Protein AF-A0A1H8VF08-F1 (afdb_monomer_lite)

Foldseek 3Di:
DDDPPPDDPVVVVVPPCVVQQVVQLPLVVLADDPVPQDLLQPLVVQCVVVNVVAWDDELFKTKHFAPDCLVVQLVVLVVQLVVLVVVLVVLVVVLVVLVVVCVVVVDDDPVSVVVNVVSVVVSVVSVVVNVVSVVSNVLSVVVVVCVVVVVDDGFMWMQGLPQQWIWAGDDHPDHTDTGRVSRWRKGFDWDADPVGDTQTWIWTADPPPRDTGTPDRPCSNSSSNQSVQSNPLQDDDRPHPSHVVCRVVSVVVND

Organism: NCBI:txid406100

pLDDT: mean 77.54, std 15.07, range [33.84, 95.56]

Secondary structure (DSSP, 8-state):
---GGGS-HHHHHH-TTHHHHHHTT-GGGTS--TTS----THHHHHHHHH-TTT-EE-SSEEEEE---THHHHHHHHHHHHHHHHHHHHHHHHHHHHHHHHHHHHT---HHHHHHHHHHHHHHHHHHHHHHHHHHHHHHHHHHHHHHHTT-SPPPEEEEETTTTEEEEPPSSS--PEEEEGGG--EEEEEEE-TTSSEEEEEEEEPTTT--EEEEESSSHHHHHHHHHHHT-TTS---S-GGGGGGHHHHHHHH-

Sequence (255 aa):
MFDFGQIPTWLRRATWDWKIVRRMRSKKSLSKLPSRVPVLGLADWLKESLGEEVVQADDRRFVFPYSNDAVSSALFAFFITALFSLVFLYLVFISYDGIMYDLSVNEASWHSLSVSFLLLAVQVLCFFVFSYSFLIAFSAIFRVIRRLFGNYPRLSLVFDRERGVVFLPPIGLGGYDEVPWESLVVVNFHMPKMYGGAFKVIKAFRPSDLRLITLNEDFPDEAMAFYSWYMDRSKPLPPDEVFDPYRERDEERRL

Structure (mmCIF, N/CA/C/O backbone):
data_AF-A0A1H8VF08-F1
#
_entry.id   AF-A0A1H8VF08-F1
#
loop_
_atom_site.group_PDB
_atom_site.id
_atom_site.type_symbol
_atom_site.label_atom_id
_atom_site.label_alt_id
_atom_site.label_comp_id
_atom_site.label_asym_id
_atom_site.label_entity_id
_atom_site.label_seq_id
_atom_site.pdbx_PDB_ins_code
_atom_site.Cartn_x
_atom_site.Cartn_y
_atom_site.Cartn_z
_atom_site.occupancy
_atom_site.B_iso_or_equiv
_atom_site.auth_seq_id
_atom_site.auth_comp_id
_atom_site.auth_asym_id
_atom_site.auth_atom_id
_atom_site.pdbx_PDB_model_num
ATOM 1 N N . MET A 1 1 ? -12.234 -22.567 -0.542 1.00 38.94 1 MET A N 1
ATOM 2 C CA . MET A 1 1 ? -10.993 -22.436 0.252 1.00 38.94 1 MET A CA 1
ATOM 3 C C . MET A 1 1 ? -9.922 -23.244 -0.466 1.00 38.94 1 MET A C 1
ATOM 5 O O . MET A 1 1 ? -10.067 -24.453 -0.545 1.00 38.94 1 MET A O 1
ATOM 9 N N . PHE A 1 2 ? -8.952 -22.598 -1.116 1.00 33.84 2 PHE A N 1
ATOM 10 C CA . PHE A 1 2 ? -7.908 -23.313 -1.863 1.00 33.84 2 PHE A CA 1
ATOM 11 C C . PHE A 1 2 ? -6.977 -24.013 -0.860 1.00 33.84 2 PHE A C 1
ATOM 13 O O . PHE A 1 2 ? -6.417 -23.352 0.016 1.00 33.84 2 PHE A O 1
ATOM 20 N N . ASP A 1 3 ? -6.846 -25.340 -0.941 1.00 36.72 3 ASP A N 1
ATOM 21 C CA . ASP A 1 3 ? -5.928 -26.093 -0.083 1.00 36.72 3 ASP A CA 1
ATOM 22 C C . ASP A 1 3 ? -4.512 -26.035 -0.665 1.00 36.72 3 ASP A C 1
ATOM 24 O O . ASP A 1 3 ? -4.089 -26.833 -1.503 1.00 36.72 3 ASP A O 1
ATOM 28 N N . PHE A 1 4 ? -3.759 -25.046 -0.196 1.00 41.81 4 PHE A N 1
ATOM 29 C CA . PHE A 1 4 ? -2.375 -24.815 -0.593 1.00 41.81 4 PHE A CA 1
ATOM 30 C C . PHE A 1 4 ? -1.400 -25.918 -0.120 1.00 41.81 4 PHE A C 1
ATOM 32 O O . PHE A 1 4 ? -0.201 -25.843 -0.407 1.00 41.81 4 PHE A O 1
ATOM 39 N N . GLY A 1 5 ? -1.876 -26.956 0.585 1.00 45.41 5 GLY A N 1
ATOM 40 C CA . GLY A 1 5 ? -1.091 -28.138 0.949 1.00 45.41 5 GLY A CA 1
ATOM 41 C C . GLY A 1 5 ? -0.624 -28.975 -0.248 1.00 45.41 5 GLY A C 1
ATOM 42 O O . GLY A 1 5 ? 0.403 -29.656 -0.148 1.00 45.41 5 GLY A O 1
ATOM 43 N N . GLN A 1 6 ? -1.315 -28.862 -1.387 1.00 48.91 6 GLN A N 1
ATOM 44 C CA . GLN A 1 6 ? -1.090 -29.680 -2.586 1.00 48.91 6 GLN A CA 1
ATOM 45 C C . GLN A 1 6 ? 0.030 -29.173 -3.517 1.00 48.91 6 GLN A C 1
ATOM 47 O O . GLN A 1 6 ? 0.371 -29.836 -4.492 1.00 48.91 6 GLN A O 1
ATOM 52 N N . ILE A 1 7 ? 0.651 -28.023 -3.229 1.00 48.75 7 ILE A N 1
ATOM 53 C CA . ILE A 1 7 ? 1.668 -27.436 -4.120 1.00 48.75 7 ILE A CA 1
ATOM 54 C C . ILE A 1 7 ? 3.029 -28.146 -3.958 1.00 48.75 7 ILE A C 1
ATOM 56 O O . ILE A 1 7 ? 3.486 -28.317 -2.822 1.00 48.75 7 ILE A O 1
ATOM 60 N N . PRO A 1 8 ? 3.741 -28.503 -5.045 1.00 57.78 8 PRO A N 1
ATOM 61 C CA . PRO A 1 8 ? 5.050 -29.157 -4.984 1.00 57.78 8 PRO A CA 1
ATOM 62 C C . PRO A 1 8 ? 6.082 -28.412 -4.122 1.00 57.78 8 PRO A C 1
ATOM 64 O O . PRO A 1 8 ? 6.181 -27.183 -4.127 1.00 57.78 8 PRO A O 1
ATOM 67 N N . THR A 1 9 ? 6.885 -29.163 -3.369 1.00 51.22 9 THR A N 1
ATOM 68 C CA . THR A 1 9 ? 7.858 -28.640 -2.390 1.00 51.22 9 THR A CA 1
ATOM 69 C C . THR A 1 9 ? 8.953 -27.766 -2.999 1.00 51.22 9 THR A C 1
ATOM 71 O O . THR A 1 9 ? 9.472 -26.895 -2.306 1.00 51.22 9 THR A O 1
ATOM 74 N N . TRP A 1 10 ? 9.294 -27.962 -4.273 1.00 60.12 10 TRP A N 1
ATOM 75 C CA . TRP A 1 10 ? 10.269 -27.132 -4.983 1.00 60.12 10 TRP A CA 1
ATOM 76 C C . TRP A 1 10 ? 9.698 -25.748 -5.327 1.00 60.12 10 TRP A C 1
ATOM 78 O O . TRP A 1 10 ? 10.372 -24.748 -5.101 1.00 60.12 10 TRP A O 1
ATOM 88 N N . LEU A 1 11 ? 8.424 -25.670 -5.732 1.00 49.78 11 LEU A N 1
ATOM 89 C CA . LEU A 1 11 ? 7.721 -24.407 -5.976 1.00 49.78 11 LEU A CA 1
ATOM 90 C C . LEU A 1 11 ? 7.546 -23.624 -4.664 1.00 49.78 11 LEU A C 1
ATOM 92 O O . LEU A 1 11 ? 7.827 -22.431 -4.609 1.00 49.78 11 LEU A O 1
ATOM 96 N N . ARG A 1 12 ? 7.233 -24.334 -3.566 1.00 52.09 12 ARG A N 1
ATOM 97 C CA . ARG A 1 12 ? 7.216 -23.789 -2.192 1.00 52.09 12 ARG A CA 1
ATOM 98 C C . ARG A 1 12 ? 8.567 -23.240 -1.716 1.00 52.09 12 ARG A C 1
ATOM 100 O O . ARG A 1 12 ? 8.585 -22.402 -0.819 1.00 52.09 12 ARG A O 1
ATOM 107 N N . ARG A 1 13 ? 9.689 -23.748 -2.241 1.00 46.50 13 ARG A N 1
ATOM 108 C CA . ARG A 1 13 ? 11.042 -23.267 -1.908 1.00 46.50 13 ARG A CA 1
ATOM 109 C C . ARG A 1 13 ? 11.505 -22.141 -2.825 1.00 46.50 13 ARG A C 1
ATOM 111 O O . ARG A 1 13 ? 12.274 -21.315 -2.358 1.00 46.50 13 ARG A O 1
ATOM 118 N N . ALA A 1 14 ? 11.058 -22.106 -4.079 1.00 50.16 14 ALA A N 1
ATOM 119 C CA . ALA A 1 14 ? 11.374 -21.037 -5.025 1.00 50.16 14 ALA A CA 1
ATOM 120 C C . ALA A 1 14 ? 10.656 -19.723 -4.663 1.00 50.16 14 ALA A C 1
ATOM 122 O O . ALA A 1 14 ? 11.233 -18.647 -4.787 1.00 50.16 14 ALA A O 1
ATOM 123 N N . THR A 1 15 ? 9.437 -19.801 -4.121 1.00 48.53 15 THR A N 1
ATOM 124 C CA . THR A 1 15 ? 8.739 -18.651 -3.534 1.00 48.53 15 THR A CA 1
ATOM 125 C C . THR A 1 15 ? 9.241 -18.408 -2.106 1.00 48.53 15 THR A C 1
ATOM 127 O O . THR A 1 15 ? 8.626 -18.851 -1.130 1.00 48.53 15 THR A O 1
ATOM 130 N N . TRP A 1 16 ? 10.380 -17.724 -1.965 1.00 38.00 16 TRP A N 1
ATOM 131 C CA . TRP A 1 16 ? 10.987 -17.353 -0.671 1.00 38.00 16 TRP A CA 1
ATOM 132 C C . TRP A 1 16 ? 10.055 -16.558 0.277 1.00 38.00 16 TRP A C 1
ATOM 134 O O . TRP A 1 16 ? 10.340 -16.453 1.468 1.00 38.00 16 TRP A O 1
ATOM 144 N N . ASP A 1 17 ? 8.884 -16.122 -0.191 1.00 42.94 17 ASP A N 1
ATOM 145 C CA . ASP A 1 17 ? 7.886 -15.371 0.580 1.00 42.94 17 ASP A CA 1
ATOM 146 C C . ASP A 1 17 ? 6.957 -16.208 1.483 1.00 42.94 17 ASP A C 1
ATOM 148 O O . ASP A 1 17 ? 6.222 -15.659 2.300 1.00 42.94 17 ASP A O 1
ATOM 152 N N . TRP A 1 18 ? 6.959 -17.545 1.418 1.00 38.50 18 TRP A N 1
ATOM 153 C CA . TRP A 1 18 ? 5.922 -18.337 2.119 1.00 38.50 18 TRP A CA 1
ATOM 154 C C . TRP A 1 18 ? 6.304 -18.777 3.539 1.00 38.50 18 TRP A C 1
ATOM 156 O O . TRP A 1 18 ? 5.438 -19.015 4.389 1.00 38.50 18 TRP A O 1
ATOM 166 N N . LYS A 1 19 ? 7.606 -18.826 3.851 1.00 37.72 19 LYS A N 1
ATOM 167 C CA . LYS A 1 19 ? 8.084 -19.007 5.237 1.00 37.72 19 LYS A CA 1
ATOM 168 C C . LYS A 1 19 ? 7.678 -17.828 6.132 1.00 37.72 19 LYS A C 1
ATOM 170 O O . LYS A 1 19 ? 7.498 -18.015 7.335 1.00 37.72 19 LYS A O 1
ATOM 175 N N . ILE A 1 20 ? 7.489 -16.655 5.529 1.00 41.16 20 ILE A N 1
ATOM 176 C CA . ILE A 1 20 ? 7.004 -15.428 6.161 1.00 41.16 20 ILE A CA 1
ATOM 177 C C . ILE A 1 20 ? 5.519 -15.595 6.539 1.00 41.16 20 ILE A C 1
ATOM 179 O O . ILE A 1 20 ? 5.159 -15.427 7.703 1.00 41.16 20 ILE A O 1
ATOM 183 N N . VAL A 1 21 ? 4.691 -16.111 5.622 1.00 38.78 21 VAL A N 1
ATOM 184 C CA . VAL A 1 21 ? 3.243 -16.327 5.828 1.00 38.78 21 VAL A CA 1
ATOM 185 C C . VAL A 1 21 ? 2.928 -17.292 6.984 1.00 38.78 21 VAL A C 1
ATOM 187 O O . VAL A 1 21 ? 2.043 -17.019 7.795 1.00 38.78 21 VAL A O 1
ATOM 190 N N . ARG A 1 22 ? 3.661 -18.411 7.130 1.00 35.62 22 ARG A N 1
ATOM 191 C CA . ARG A 1 22 ? 3.401 -19.379 8.224 1.00 35.62 22 ARG A CA 1
ATOM 192 C C . ARG A 1 22 ? 3.775 -18.863 9.616 1.00 35.62 22 ARG A C 1
ATOM 194 O O . ARG A 1 22 ? 3.152 -19.291 10.584 1.00 35.62 22 ARG A O 1
ATOM 201 N N . ARG A 1 23 ? 4.753 -17.957 9.741 1.00 39.12 23 ARG A N 1
ATOM 202 C CA . ARG A 1 23 ? 5.100 -17.336 11.037 1.00 39.12 23 ARG A CA 1
ATOM 203 C C . ARG A 1 23 ? 4.131 -16.221 11.445 1.00 39.12 23 ARG A C 1
ATOM 205 O O . ARG A 1 23 ? 4.104 -15.857 12.613 1.00 39.12 23 ARG A O 1
ATOM 212 N N . MET A 1 24 ? 3.304 -15.733 10.522 1.00 45.69 24 MET A N 1
ATOM 213 C CA . MET A 1 24 ? 2.502 -14.517 10.690 1.00 45.69 24 MET A CA 1
ATOM 214 C C . MET A 1 24 ? 1.018 -14.729 11.010 1.00 45.69 24 MET A C 1
ATOM 216 O O . MET A 1 24 ? 0.282 -13.756 11.135 1.00 45.69 24 MET A O 1
ATOM 220 N N . ARG A 1 25 ? 0.560 -15.970 11.238 1.00 44.44 25 ARG A N 1
ATOM 221 C CA . ARG A 1 25 ? -0.760 -16.189 11.876 1.00 44.44 25 ARG A CA 1
ATOM 222 C C . ARG A 1 25 ? -0.800 -15.673 13.316 1.00 44.44 25 ARG A C 1
ATOM 224 O O . ARG A 1 25 ? -1.856 -15.315 13.822 1.00 44.44 25 ARG A O 1
ATOM 231 N N . SER A 1 26 ? 0.351 -15.630 13.983 1.00 52.41 26 SER A N 1
ATOM 232 C CA . SER A 1 26 ? 0.473 -15.085 15.328 1.00 52.41 26 SER A CA 1
ATOM 233 C C . SER A 1 26 ? 0.772 -13.590 15.253 1.00 52.41 26 SER A C 1
ATOM 235 O O . SER A 1 26 ? 1.927 -13.179 15.176 1.00 52.41 26 SER A O 1
ATOM 237 N N . LYS A 1 27 ? -0.268 -12.755 15.340 1.00 62.50 27 LYS A N 1
ATOM 238 C CA . LYS A 1 27 ? -0.107 -11.298 15.519 1.00 62.50 27 LYS A CA 1
ATOM 239 C C . LYS A 1 27 ? 0.680 -10.944 16.791 1.00 62.50 27 LYS A C 1
ATOM 241 O O . LYS A 1 27 ? 1.255 -9.866 16.872 1.00 62.50 27 LYS A O 1
ATOM 246 N N . LYS A 1 28 ? 0.790 -11.881 17.747 1.00 52.97 28 LYS A N 1
ATOM 247 C CA . LYS A 1 28 ? 1.547 -11.719 18.999 1.00 52.97 28 LYS A CA 1
ATOM 248 C C . LYS A 1 28 ? 3.040 -11.457 18.792 1.00 52.97 28 LYS A C 1
ATOM 250 O O . LYS A 1 28 ? 3.631 -10.809 19.642 1.00 52.97 28 LYS A O 1
ATOM 255 N N . SER A 1 29 ? 3.665 -11.946 17.712 1.00 48.38 29 SER A N 1
ATOM 256 C CA . SER A 1 29 ? 5.085 -11.641 17.449 1.00 48.38 29 SER A CA 1
ATOM 257 C C . SER A 1 29 ? 5.299 -10.260 16.826 1.00 48.38 29 SER A C 1
ATOM 259 O O . SER A 1 29 ? 6.441 -9.832 16.691 1.00 48.38 29 SER A O 1
ATOM 261 N N . LEU A 1 30 ? 4.220 -9.614 16.374 1.00 51.97 30 LEU A N 1
ATOM 262 C CA . LEU A 1 30 ? 4.239 -8.293 15.746 1.00 51.97 30 LEU A CA 1
ATOM 263 C C . LEU A 1 30 ? 3.938 -7.175 16.754 1.00 51.97 30 LEU A C 1
ATOM 265 O O . LEU A 1 30 ? 4.312 -6.036 16.528 1.00 51.97 30 LEU A O 1
ATOM 269 N N . SER A 1 31 ? 3.300 -7.501 17.878 1.00 53.53 31 SER A N 1
ATOM 270 C CA . SER A 1 31 ? 3.150 -6.609 19.027 1.00 53.53 31 SER A CA 1
ATOM 271 C C . SER A 1 31 ? 4.327 -6.788 19.993 1.00 53.53 31 SER A C 1
ATOM 273 O O . SER A 1 31 ? 4.604 -7.918 20.407 1.00 53.53 31 SER A O 1
ATOM 275 N N . LYS A 1 32 ? 4.990 -5.706 20.428 1.00 54.16 32 LYS A N 1
ATOM 276 C CA . LYS A 1 32 ? 5.849 -5.762 21.631 1.00 54.16 32 LYS A CA 1
ATOM 277 C C . LYS A 1 32 ? 5.012 -6.260 22.826 1.00 54.16 32 LYS A C 1
ATOM 279 O O . LYS A 1 32 ? 3.800 -6.062 22.852 1.00 54.16 32 LYS A O 1
ATOM 284 N N . LEU A 1 33 ? 5.649 -6.967 23.770 1.00 46.50 33 LEU A N 1
ATOM 285 C CA . LEU A 1 33 ? 4.984 -7.666 24.879 1.00 46.50 33 LEU A CA 1
ATOM 286 C C . LEU A 1 33 ? 3.867 -6.825 25.542 1.00 46.50 33 LEU A C 1
ATOM 288 O O . LEU A 1 33 ? 4.120 -5.678 25.908 1.00 46.50 33 LEU A O 1
ATOM 292 N N . PRO A 1 34 ? 2.683 -7.416 25.799 1.00 44.66 34 PRO A N 1
ATOM 293 C CA . PRO A 1 34 ? 1.504 -6.725 26.337 1.00 44.66 34 PRO A CA 1
ATOM 294 C C . PRO A 1 34 ? 1.676 -6.151 27.756 1.00 44.66 34 PRO A C 1
ATOM 296 O O . PRO A 1 34 ? 0.773 -5.487 28.249 1.00 44.66 34 PRO A O 1
ATOM 299 N N . SER A 1 35 ? 2.807 -6.401 28.425 1.00 44.75 35 SER A N 1
ATOM 300 C CA . SER A 1 35 ? 3.108 -5.894 29.770 1.00 44.75 35 SER A CA 1
ATOM 301 C C . SER A 1 35 ? 3.610 -4.448 29.797 1.00 44.75 35 SER A C 1
ATOM 303 O O . SER A 1 35 ? 3.646 -3.837 30.861 1.00 44.75 35 SER A O 1
ATOM 305 N N . ARG A 1 36 ? 3.983 -3.882 28.645 1.00 45.81 36 ARG A N 1
ATOM 306 C CA . ARG A 1 36 ? 4.156 -2.438 28.476 1.00 45.81 36 ARG A CA 1
ATOM 307 C C . ARG A 1 36 ? 3.063 -1.996 27.529 1.00 45.81 36 ARG A C 1
ATOM 309 O O . ARG A 1 36 ? 3.245 -2.108 26.324 1.00 45.81 36 ARG A O 1
ATOM 316 N N . VAL A 1 37 ? 1.928 -1.576 28.080 1.00 51.38 37 VAL A N 1
ATOM 317 C CA . VAL A 1 37 ? 0.894 -0.865 27.322 1.00 51.38 37 VAL A CA 1
ATOM 318 C C . VAL A 1 37 ? 1.623 0.302 26.652 1.00 51.38 37 VAL A C 1
ATOM 320 O O . VAL A 1 37 ? 2.084 1.191 27.372 1.00 51.38 37 VAL A O 1
ATOM 323 N N . PRO A 1 38 ? 1.867 0.283 25.325 1.00 53.78 38 PRO A N 1
ATOM 324 C CA . PRO A 1 38 ? 2.312 1.499 24.670 1.00 53.78 38 PRO A CA 1
ATOM 325 C C . PRO A 1 38 ? 1.210 2.515 24.953 1.00 53.78 38 PRO A C 1
ATOM 327 O O . PRO A 1 38 ? 0.040 2.136 24.963 1.00 53.78 38 PRO A O 1
ATOM 330 N N . VAL A 1 39 ? 1.546 3.774 25.214 1.00 58.56 39 VAL A N 1
ATOM 331 C CA . VAL A 1 39 ? 0.539 4.828 25.075 1.00 58.56 39 VAL A CA 1
ATOM 332 C C . VAL A 1 39 ? 0.038 4.679 23.644 1.00 58.56 39 VAL A C 1
ATOM 334 O O . VAL A 1 39 ? 0.804 4.861 22.699 1.00 58.56 39 VAL A O 1
ATOM 337 N N . LEU A 1 40 ? -1.173 4.152 23.495 1.00 68.25 40 LEU A N 1
ATOM 338 C CA . LEU A 1 40 ? -1.660 3.594 22.242 1.00 68.25 40 LEU A CA 1
ATOM 339 C C . LEU A 1 40 ? -2.165 4.702 21.319 1.00 68.25 40 LEU A C 1
ATOM 341 O O . LEU A 1 40 ? -2.923 4.366 20.433 1.00 68.25 40 LEU A O 1
ATOM 345 N N . GLY A 1 41 ? -1.683 5.948 21.462 1.00 80.00 41 GLY A N 1
ATOM 346 C CA . GLY A 1 41 ? -2.173 7.189 20.840 1.00 80.00 41 GLY A CA 1
ATOM 347 C C . GLY A 1 41 ? -2.042 7.278 19.318 1.00 80.00 41 GLY A C 1
ATOM 348 O O . GLY A 1 41 ? -1.844 8.355 18.771 1.00 80.00 41 GLY A O 1
ATOM 349 N N . LEU A 1 42 ? -2.116 6.151 18.617 1.00 85.25 42 LEU A N 1
ATOM 350 C CA . LEU A 1 42 ? -2.216 6.071 17.174 1.00 85.25 42 LEU A CA 1
ATOM 351 C C . LEU A 1 42 ? -3.531 6.682 16.689 1.00 85.25 42 LEU A C 1
ATOM 353 O O . LEU A 1 42 ? -3.510 7.344 15.656 1.00 85.25 42 LEU A O 1
ATOM 357 N N . ALA A 1 43 ? -4.662 6.456 17.373 1.00 85.81 43 ALA A N 1
ATOM 358 C CA . ALA A 1 43 ? -5.927 7.043 16.932 1.00 85.81 43 ALA A CA 1
ATOM 359 C C . ALA A 1 43 ? -5.899 8.566 17.093 1.00 85.81 43 ALA A C 1
ATOM 361 O O . ALA A 1 43 ? -6.288 9.275 16.164 1.00 85.81 43 ALA A O 1
ATOM 362 N N . ASP A 1 44 ? -5.373 9.043 18.225 1.00 87.56 44 ASP A N 1
ATOM 363 C CA . ASP A 1 44 ? -5.183 10.470 18.501 1.00 87.56 44 ASP A CA 1
ATOM 364 C C . ASP A 1 44 ? -4.218 11.089 17.478 1.00 87.56 44 ASP A C 1
ATOM 366 O O . ASP A 1 44 ? -4.567 12.052 16.797 1.00 87.56 44 ASP A O 1
ATOM 370 N N . TRP A 1 45 ? -3.055 10.462 17.257 1.00 86.75 45 TRP A N 1
ATOM 371 C CA . TRP A 1 45 ? -2.072 10.912 16.266 1.00 86.75 45 TRP A CA 1
ATOM 372 C C . TRP A 1 45 ? -2.636 10.933 14.840 1.00 86.75 45 TRP A C 1
ATOM 374 O O . TRP A 1 45 ? -2.370 11.866 14.083 1.00 86.75 45 TRP A O 1
ATOM 384 N N . LEU A 1 46 ? -3.425 9.923 14.452 1.00 84.88 46 LEU A N 1
ATOM 385 C CA . LEU A 1 46 ? -4.064 9.875 13.135 1.00 84.88 46 LEU A CA 1
ATOM 386 C C . LEU A 1 46 ? -5.112 10.980 12.984 1.00 84.88 46 LEU A C 1
ATOM 388 O O . LEU A 1 46 ? -5.164 11.597 11.919 1.00 84.88 46 LEU A O 1
ATOM 392 N N . LYS A 1 47 ? -5.922 11.251 14.017 1.00 86.38 47 LYS A N 1
ATOM 393 C CA . LYS A 1 47 ? -6.867 12.378 14.005 1.00 86.38 47 LYS A CA 1
ATOM 394 C C . LYS A 1 47 ? -6.143 13.718 13.910 1.00 86.38 47 LYS A C 1
ATOM 396 O O . LYS A 1 47 ? -6.544 14.546 13.097 1.00 86.38 47 LYS A O 1
ATOM 401 N N . GLU A 1 48 ? -5.070 13.913 14.670 1.00 87.31 48 GLU A N 1
ATOM 402 C CA . GLU A 1 48 ? -4.268 15.141 14.630 1.00 87.31 48 GLU A CA 1
ATOM 403 C C . GLU A 1 48 ? -3.598 15.334 13.259 1.00 87.31 48 GLU A C 1
ATOM 405 O O . GLU A 1 48 ? -3.617 16.426 12.693 1.00 87.31 48 GLU A O 1
ATOM 410 N N . SER A 1 49 ? -3.063 14.256 12.679 1.00 84.06 49 SER A N 1
ATOM 411 C CA . SER A 1 49 ? -2.303 14.310 11.424 1.00 84.06 49 SER A CA 1
ATOM 412 C C . SER A 1 49 ? -3.182 14.416 10.175 1.00 84.06 49 SER A C 1
ATOM 414 O O . SER A 1 49 ? -2.785 15.042 9.191 1.00 84.06 49 SER A O 1
ATOM 416 N N . LEU A 1 50 ? -4.351 13.767 10.167 1.00 80.94 50 LEU A N 1
ATOM 417 C CA . LEU A 1 50 ? -5.224 13.668 8.988 1.00 80.94 50 LEU A CA 1
ATOM 418 C C . LEU A 1 50 ? -6.487 14.536 9.091 1.00 80.94 50 LEU A C 1
ATOM 420 O O . LEU A 1 50 ? -7.150 14.750 8.073 1.00 80.94 50 LEU A O 1
ATOM 424 N N . GLY A 1 51 ? -6.802 15.039 10.286 1.00 80.25 51 GLY A N 1
ATOM 425 C CA . GLY A 1 51 ? -8.001 15.812 10.602 1.00 80.25 51 GLY A CA 1
ATOM 426 C C . GLY A 1 51 ? -9.146 14.958 11.160 1.00 80.25 51 GLY A C 1
ATOM 427 O O . GLY A 1 51 ? -9.370 13.820 10.736 1.00 80.25 51 GLY A O 1
ATOM 428 N N . GLU A 1 52 ? -9.921 15.538 12.083 1.00 75.06 52 GLU A N 1
ATOM 429 C CA . GLU A 1 52 ? -11.023 14.852 12.778 1.00 75.06 52 GLU A CA 1
ATOM 430 C C . GLU A 1 52 ? -12.134 14.360 11.841 1.00 75.06 52 GLU A C 1
ATOM 432 O O . GLU A 1 52 ? -12.691 13.289 12.059 1.00 75.06 52 GLU A O 1
ATOM 437 N N . GLU A 1 53 ? -12.432 15.096 10.768 1.00 73.69 53 GLU A N 1
ATOM 438 C CA . GLU A 1 53 ? -13.472 14.713 9.799 1.00 73.69 53 GLU A CA 1
ATOM 439 C C . GLU A 1 53 ? -13.083 13.494 8.946 1.00 73.69 53 GLU A C 1
ATOM 441 O O . GLU A 1 53 ? -13.923 12.883 8.283 1.00 73.69 53 GLU A O 1
ATOM 446 N N . VAL A 1 54 ? -11.792 13.160 8.912 1.00 80.31 54 VAL A N 1
ATOM 447 C CA . VAL A 1 54 ? -11.226 12.166 7.996 1.00 80.31 54 VAL A CA 1
ATOM 448 C C . VAL A 1 54 ? -11.046 10.809 8.675 1.00 80.31 54 VAL A C 1
ATOM 450 O O . VAL A 1 54 ? -11.138 9.772 8.009 1.00 80.31 54 VAL A O 1
ATOM 453 N N . VAL A 1 55 ? -10.805 10.804 9.986 1.00 85.88 55 VAL A N 1
ATOM 454 C CA . VAL A 1 55 ? -10.619 9.592 10.789 1.00 85.88 55 VAL A CA 1
ATOM 455 C C . VAL A 1 55 ? -11.841 9.386 11.674 1.00 85.88 55 VAL A C 1
ATOM 457 O O . VAL A 1 55 ? -12.039 10.089 12.662 1.00 85.88 55 VAL A O 1
ATOM 460 N N . GLN A 1 56 ? -12.646 8.379 11.340 1.00 89.69 56 GLN A N 1
ATOM 461 C CA . GLN A 1 56 ? -13.774 7.973 12.170 1.00 89.69 56 GLN A CA 1
ATOM 462 C C . GLN A 1 56 ? -13.329 6.848 13.096 1.00 89.69 56 GLN A C 1
ATOM 464 O O . GLN A 1 56 ? -12.905 5.785 12.646 1.00 89.69 56 GLN A O 1
ATOM 469 N N . ALA A 1 57 ? -13.435 7.071 14.396 1.00 90.38 57 ALA A N 1
ATOM 470 C CA . ALA A 1 57 ? -12.949 6.143 15.396 1.00 90.38 57 ALA A CA 1
ATOM 471 C C . ALA A 1 57 ? -13.978 6.031 16.514 1.00 90.38 57 ALA A C 1
ATOM 473 O O . ALA A 1 57 ? -14.068 6.897 17.379 1.00 90.38 57 ALA A O 1
ATOM 474 N N . ASP A 1 58 ? -14.740 4.944 16.450 1.00 91.50 58 ASP A N 1
ATOM 475 C CA . ASP A 1 58 ? -15.851 4.659 17.345 1.00 91.50 58 ASP A CA 1
ATOM 476 C C . ASP A 1 58 ? -15.642 3.298 18.033 1.00 91.50 58 ASP A C 1
ATOM 478 O O . ASP A 1 58 ? -14.720 2.530 17.732 1.00 91.50 58 ASP A O 1
ATOM 482 N N . ASP A 1 59 ? -16.565 2.942 18.919 1.00 89.62 59 ASP A N 1
ATOM 483 C CA . ASP A 1 59 ? -16.620 1.660 19.630 1.00 89.62 59 ASP A CA 1
ATOM 484 C C . ASP A 1 59 ? -16.893 0.437 18.737 1.00 89.62 59 ASP A C 1
ATOM 486 O O . ASP A 1 59 ? -16.764 -0.709 19.175 1.00 89.62 59 ASP A O 1
ATOM 490 N N . ARG A 1 60 ? -17.320 0.662 17.492 1.00 91.81 60 ARG A N 1
ATOM 491 C CA . ARG A 1 60 ? -17.660 -0.391 16.518 1.00 91.81 60 ARG A CA 1
ATOM 492 C C . ARG A 1 60 ? -16.727 -0.424 15.326 1.00 91.81 60 ARG A C 1
ATOM 494 O O . ARG A 1 60 ? -16.442 -1.505 14.808 1.00 91.81 60 ARG A O 1
ATOM 501 N N . ARG A 1 61 ? -16.322 0.749 14.845 1.00 93.12 61 ARG A N 1
ATOM 502 C CA . ARG A 1 61 ? -15.551 0.891 13.615 1.00 93.12 61 ARG A CA 1
ATOM 503 C C . ARG A 1 61 ? -14.426 1.888 13.785 1.00 93.12 61 ARG A C 1
ATOM 505 O O . ARG A 1 61 ? -14.618 2.971 14.327 1.00 93.12 61 ARG A O 1
ATOM 512 N N . PHE A 1 62 ? -13.279 1.514 13.243 1.00 93.25 62 PHE A N 1
ATOM 513 C CA . PHE A 1 62 ? -12.132 2.385 13.090 1.00 93.25 62 PHE A CA 1
ATOM 514 C C . PHE A 1 62 ? -11.823 2.517 11.600 1.00 93.25 62 PHE A C 1
ATOM 516 O O . PHE A 1 62 ? -11.521 1.529 10.925 1.00 93.25 62 PHE A O 1
ATOM 523 N N . VAL A 1 63 ? -11.968 3.732 11.081 1.00 92.38 63 VAL A N 1
ATOM 524 C CA . VAL A 1 63 ? -11.876 4.083 9.667 1.00 92.38 63 VAL A CA 1
ATOM 525 C C . VAL A 1 63 ? -10.866 5.202 9.506 1.00 92.38 63 VAL A C 1
ATOM 527 O O . VAL A 1 63 ? -10.994 6.264 10.107 1.00 92.38 63 VAL A O 1
ATOM 530 N N . PHE A 1 64 ? -9.897 4.991 8.631 1.00 89.06 64 PHE A N 1
ATOM 531 C CA . PHE A 1 64 ? -8.970 6.038 8.218 1.00 89.06 64 PHE A CA 1
ATOM 532 C C . PHE A 1 64 ? -8.733 5.954 6.711 1.00 89.06 64 PHE A C 1
ATOM 534 O O . PHE A 1 64 ? -8.928 4.891 6.105 1.00 89.06 64 PHE A O 1
ATOM 541 N N . PRO A 1 65 ? -8.357 7.063 6.058 1.00 86.19 65 PRO A N 1
ATOM 542 C CA . PRO A 1 65 ? -8.122 7.075 4.627 1.00 86.19 65 PRO A CA 1
ATOM 543 C C . PRO A 1 65 ? -6.950 6.162 4.280 1.00 86.19 65 PRO A C 1
ATOM 545 O O . PRO A 1 65 ? -5.864 6.236 4.849 1.00 86.19 65 PRO A O 1
ATOM 548 N N . TYR A 1 66 ? -7.159 5.328 3.273 1.00 83.31 66 TYR A N 1
ATOM 549 C CA . TYR A 1 66 ? -6.092 4.594 2.635 1.00 83.31 66 TYR A CA 1
ATOM 550 C C . TYR A 1 66 ? -5.444 5.499 1.593 1.00 83.31 66 TYR A C 1
ATOM 552 O O . TYR A 1 66 ? -5.997 5.758 0.512 1.00 83.31 66 TYR A O 1
ATOM 560 N N . SER A 1 67 ? -4.246 5.980 1.913 1.00 67.94 67 SER A N 1
ATOM 561 C CA . SER A 1 67 ? -3.386 6.587 0.910 1.00 67.94 67 SER A CA 1
ATOM 562 C C . SER A 1 67 ? -2.881 5.481 -0.009 1.00 67.94 67 SER A C 1
ATOM 564 O O . SER A 1 67 ? -1.880 4.821 0.247 1.00 67.94 67 SER A O 1
ATOM 566 N N . ASN A 1 68 ? -3.613 5.233 -1.093 1.00 64.50 68 ASN A N 1
ATOM 567 C CA . ASN A 1 68 ? -3.021 4.527 -2.212 1.00 64.50 68 ASN A CA 1
ATOM 568 C C . ASN A 1 68 ? -1.935 5.447 -2.775 1.00 64.50 68 ASN A C 1
ATOM 570 O O . ASN A 1 68 ? -2.254 6.547 -3.249 1.00 64.50 68 ASN A O 1
ATOM 574 N N . ASP A 1 69 ? -0.697 4.962 -2.756 1.00 62.91 69 ASP A N 1
ATOM 575 C CA . ASP A 1 69 ? 0.517 5.515 -3.363 1.00 62.91 69 ASP A CA 1
ATOM 576 C C . ASP A 1 69 ? 0.414 5.676 -4.893 1.00 62.91 69 ASP A C 1
ATOM 578 O O . ASP A 1 69 ? 1.378 5.564 -5.641 1.00 62.91 69 ASP A O 1
ATOM 582 N N . ALA A 1 70 ? -0.777 5.925 -5.434 1.00 64.50 70 ALA A N 1
ATOM 583 C CA . ALA A 1 70 ? -1.014 6.110 -6.855 1.00 64.50 70 ALA A CA 1
ATOM 584 C C . ALA A 1 70 ? -0.184 7.275 -7.417 1.00 64.50 70 ALA A C 1
ATOM 586 O O . ALA A 1 70 ? 0.292 7.185 -8.541 1.00 64.50 70 ALA A O 1
ATOM 587 N N . VAL A 1 71 ? 0.019 8.340 -6.631 1.00 65.25 71 VAL A N 1
ATOM 588 C CA . VAL A 1 71 ? 0.825 9.500 -7.040 1.00 65.25 71 VAL A CA 1
ATOM 589 C C . VAL A 1 71 ? 2.315 9.173 -6.991 1.00 65.25 71 VAL A C 1
ATOM 591 O O . VAL A 1 71 ? 2.999 9.345 -7.993 1.00 65.25 71 VAL A O 1
ATOM 594 N N . SER A 1 72 ? 2.818 8.652 -5.870 1.00 64.75 72 SER A N 1
ATOM 595 C CA . SER A 1 72 ? 4.225 8.255 -5.719 1.00 64.75 72 SER A CA 1
ATOM 596 C C . SER A 1 72 ? 4.609 7.158 -6.720 1.00 64.75 72 SER A C 1
ATOM 598 O O . SER A 1 72 ? 5.637 7.265 -7.385 1.00 64.75 72 SER A O 1
ATOM 600 N N . SER A 1 73 ? 3.744 6.164 -6.938 1.00 69.19 73 SER A N 1
ATOM 601 C CA . SER A 1 73 ? 3.928 5.148 -7.984 1.00 69.19 73 SER A CA 1
ATOM 602 C C . SER A 1 73 ? 3.869 5.723 -9.401 1.00 69.19 73 SER A C 1
ATOM 604 O O . SER A 1 73 ? 4.637 5.274 -10.249 1.00 69.19 73 SER A O 1
ATOM 606 N N . ALA A 1 74 ? 3.023 6.724 -9.675 1.00 72.69 74 ALA A N 1
ATOM 607 C CA . ALA A 1 74 ? 3.011 7.413 -10.967 1.00 72.69 74 ALA A CA 1
ATOM 608 C C . ALA A 1 74 ? 4.301 8.202 -11.209 1.00 72.69 74 ALA A C 1
ATOM 610 O O . ALA A 1 74 ? 4.885 8.093 -12.285 1.00 72.69 74 ALA A O 1
ATOM 611 N N . LEU A 1 75 ? 4.769 8.946 -10.205 1.00 77.06 75 LEU A N 1
ATOM 612 C CA . LEU A 1 75 ? 6.023 9.697 -10.271 1.00 77.06 75 LEU A CA 1
ATOM 613 C C . LEU A 1 75 ? 7.220 8.764 -10.464 1.00 77.06 75 LEU A C 1
ATOM 615 O O . LEU A 1 75 ? 8.059 9.014 -11.327 1.00 77.06 75 LEU A O 1
ATOM 619 N N . PHE A 1 76 ? 7.272 7.658 -9.721 1.00 76.25 76 PHE A N 1
ATOM 620 C CA . PHE A 1 76 ? 8.319 6.654 -9.877 1.00 76.25 76 PHE A CA 1
ATOM 621 C C . PHE A 1 76 ? 8.287 6.014 -11.270 1.00 76.25 76 PHE A C 1
ATOM 623 O O . PHE A 1 76 ? 9.320 5.922 -11.929 1.00 76.25 76 PHE A O 1
ATOM 630 N N . ALA A 1 77 ? 7.105 5.631 -11.764 1.00 78.94 77 ALA A N 1
ATOM 631 C CA . ALA A 1 77 ? 6.963 5.082 -13.110 1.00 78.94 77 ALA A CA 1
ATOM 632 C C . ALA A 1 77 ? 7.401 6.084 -14.190 1.00 78.94 77 ALA A C 1
ATOM 634 O O . ALA A 1 77 ? 8.071 5.695 -15.148 1.00 78.94 77 ALA A O 1
ATOM 635 N N . PHE A 1 78 ? 7.076 7.369 -14.027 1.00 83.44 78 PHE A N 1
ATOM 636 C CA . PHE A 1 78 ? 7.522 8.429 -14.930 1.00 83.44 78 PHE A CA 1
ATOM 637 C C . PHE A 1 78 ? 9.043 8.595 -14.903 1.00 83.44 78 PHE A C 1
ATOM 639 O O . PHE A 1 78 ? 9.667 8.618 -15.960 1.00 83.44 78 PHE A O 1
ATOM 646 N N . PHE A 1 79 ? 9.645 8.641 -13.711 1.00 85.19 79 PHE A N 1
ATOM 647 C CA . PHE A 1 79 ? 11.095 8.729 -13.544 1.00 85.19 79 PHE A CA 1
ATOM 648 C C . PHE A 1 79 ? 11.819 7.566 -14.233 1.00 85.19 79 PHE A C 1
ATOM 650 O O . PHE A 1 79 ? 12.733 7.788 -15.025 1.00 85.19 79 PHE A O 1
ATOM 657 N N . ILE A 1 80 ? 11.368 6.332 -13.989 1.00 81.69 80 ILE A N 1
ATOM 658 C CA . ILE A 1 80 ? 11.932 5.134 -14.618 1.00 81.69 80 ILE A CA 1
ATOM 659 C C . ILE A 1 80 ? 11.770 5.187 -16.140 1.00 81.69 80 ILE A C 1
ATOM 661 O O . ILE A 1 80 ? 12.723 4.924 -16.870 1.00 81.69 80 ILE A O 1
ATOM 665 N N . THR A 1 81 ? 10.595 5.588 -16.627 1.00 85.25 81 THR A N 1
ATOM 666 C CA . THR A 1 81 ? 10.346 5.732 -18.068 1.00 85.25 81 THR A CA 1
ATOM 667 C C . THR A 1 81 ? 11.280 6.769 -18.688 1.00 85.25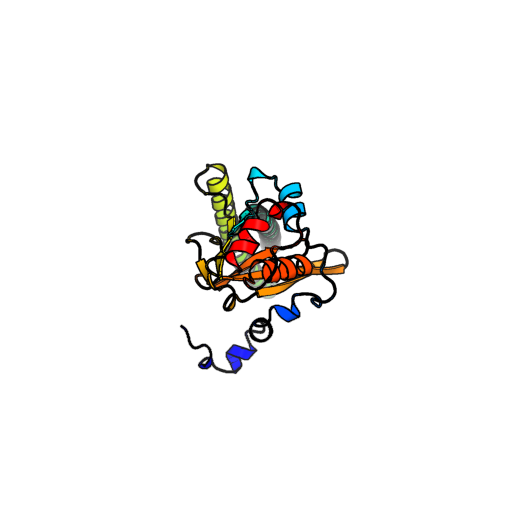 81 THR A C 1
ATOM 669 O O . THR A 1 81 ? 11.907 6.477 -19.699 1.00 85.25 81 THR A O 1
ATOM 672 N N . ALA A 1 82 ? 11.434 7.941 -18.066 1.00 88.00 82 ALA A N 1
ATOM 673 C CA . ALA A 1 82 ? 12.323 8.999 -18.542 1.00 88.00 82 ALA A CA 1
ATOM 674 C C . ALA A 1 82 ? 13.793 8.554 -18.569 1.00 88.00 82 ALA A C 1
ATOM 676 O O . ALA A 1 82 ? 14.492 8.809 -19.550 1.00 88.00 82 ALA A O 1
ATOM 677 N N . LEU A 1 83 ? 14.248 7.839 -17.535 1.00 87.88 83 LEU A N 1
ATOM 678 C CA . LEU A 1 83 ? 15.595 7.273 -17.485 1.00 87.88 83 LEU A CA 1
ATOM 679 C C . LEU A 1 83 ? 15.834 6.303 -18.651 1.00 87.88 83 LEU A C 1
ATOM 681 O O . LEU A 1 83 ? 16.827 6.433 -19.366 1.00 87.88 83 LEU A O 1
ATOM 685 N N . PHE A 1 84 ? 14.910 5.366 -18.885 1.00 82.94 84 PHE A N 1
ATOM 686 C CA . PHE A 1 84 ? 15.028 4.419 -19.995 1.00 82.94 84 PHE A CA 1
ATOM 687 C C . PHE A 1 84 ? 14.918 5.093 -21.368 1.00 82.94 84 PHE A C 1
ATOM 689 O O . PHE A 1 84 ? 15.624 4.674 -22.284 1.00 82.94 84 PHE A O 1
ATOM 696 N N . SER A 1 85 ? 14.125 6.161 -21.511 1.00 85.00 85 SER A N 1
ATOM 697 C CA . SER A 1 85 ? 14.099 6.975 -22.736 1.00 85.00 85 SER A CA 1
ATOM 698 C C . SER A 1 85 ? 15.465 7.577 -23.047 1.00 85.00 85 SER A C 1
ATOM 700 O O . SER A 1 85 ? 15.918 7.508 -24.186 1.00 85.00 85 SER A O 1
ATOM 702 N N . LEU A 1 86 ? 16.131 8.160 -22.045 1.00 89.94 86 LEU A N 1
ATOM 703 C CA . LEU A 1 86 ? 17.445 8.781 -22.225 1.00 89.94 86 LEU A CA 1
ATOM 704 C C . LEU A 1 86 ? 18.503 7.746 -22.610 1.00 89.94 86 LEU A C 1
ATOM 706 O O . LEU A 1 86 ? 19.268 7.975 -23.544 1.00 89.94 86 LEU A O 1
ATOM 710 N N . VAL A 1 87 ? 18.508 6.589 -21.939 1.00 87.31 87 VAL A N 1
ATOM 711 C CA . VAL A 1 87 ? 19.414 5.478 -22.272 1.00 87.31 87 VAL A CA 1
ATOM 712 C C . VAL A 1 87 ? 19.157 4.973 -23.693 1.00 87.31 87 VAL A C 1
ATOM 714 O O . VAL A 1 87 ? 20.102 4.789 -24.455 1.00 87.31 87 VAL A O 1
ATOM 717 N N . PHE A 1 88 ? 17.893 4.789 -24.076 1.00 85.38 88 PHE A N 1
ATOM 718 C CA . PHE A 1 88 ? 17.533 4.351 -25.423 1.00 85.38 88 PHE A CA 1
ATOM 719 C C . PHE A 1 88 ? 17.994 5.352 -26.492 1.00 85.38 88 PHE A C 1
ATOM 721 O O . PHE A 1 88 ? 18.657 4.955 -27.447 1.00 85.38 88 PHE A O 1
ATOM 728 N N . LEU A 1 89 ? 17.715 6.647 -26.310 1.00 88.12 89 LEU A N 1
ATOM 729 C CA . LEU A 1 89 ? 18.145 7.699 -27.240 1.00 88.12 89 LEU A CA 1
ATOM 730 C C . LEU A 1 89 ? 19.672 7.765 -27.369 1.00 88.12 89 LEU A C 1
ATOM 732 O O . LEU A 1 89 ? 20.188 7.890 -28.478 1.00 88.12 89 LEU A O 1
ATOM 736 N N . TYR A 1 90 ? 20.394 7.627 -26.256 1.00 88.81 90 TYR A N 1
ATOM 737 C CA . TYR A 1 90 ? 21.855 7.593 -26.251 1.00 88.81 90 TYR A CA 1
ATOM 738 C C . TYR A 1 90 ? 22.414 6.398 -27.040 1.00 88.81 90 TYR A C 1
ATOM 740 O O . TYR A 1 90 ? 23.334 6.556 -27.843 1.00 88.81 90 TYR A O 1
ATOM 748 N N . LEU A 1 91 ? 21.824 5.210 -26.873 1.00 85.69 91 LEU A N 1
ATOM 749 C CA . LEU A 1 91 ? 22.223 4.014 -27.620 1.00 85.69 91 LEU A CA 1
ATOM 750 C C . LEU A 1 91 ? 21.929 4.130 -29.119 1.00 85.69 91 LEU A C 1
ATOM 752 O O . LEU A 1 91 ? 22.724 3.656 -29.933 1.00 85.69 91 LEU A O 1
ATOM 756 N N . VAL A 1 92 ? 20.811 4.759 -29.493 1.00 85.94 92 VAL A N 1
ATOM 757 C CA . VAL A 1 92 ? 20.494 5.063 -30.897 1.00 85.94 92 VAL A CA 1
ATOM 758 C C . VAL A 1 92 ? 21.546 5.998 -31.489 1.00 85.94 92 VAL A C 1
ATOM 760 O O . VAL A 1 92 ? 22.059 5.715 -32.570 1.00 85.94 92 VAL A O 1
ATOM 763 N N . PHE A 1 93 ? 21.921 7.051 -30.760 1.00 89.50 93 PHE A N 1
ATOM 764 C CA . PHE A 1 93 ? 22.927 8.019 -31.198 1.00 89.50 93 PHE A CA 1
ATOM 765 C C . PHE A 1 93 ? 24.303 7.373 -31.433 1.00 89.50 93 PHE A C 1
ATOM 767 O O . PHE A 1 93 ? 24.843 7.488 -32.529 1.00 89.50 93 PHE A O 1
ATOM 774 N N . ILE A 1 94 ? 24.828 6.607 -30.466 1.00 86.44 94 ILE A N 1
ATOM 775 C CA . ILE A 1 94 ? 26.121 5.907 -30.630 1.00 86.44 94 ILE A CA 1
ATOM 776 C C . ILE A 1 94 ? 26.091 4.940 -31.813 1.00 86.44 94 ILE A C 1
ATOM 778 O O . ILE A 1 94 ? 27.065 4.825 -32.554 1.00 86.44 94 ILE A O 1
ATOM 782 N N . SER A 1 95 ? 24.985 4.215 -31.980 1.00 83.94 95 SER A N 1
ATOM 783 C CA . SER A 1 95 ? 24.883 3.228 -33.055 1.00 83.94 95 SER A CA 1
ATOM 784 C C . SER A 1 95 ? 24.852 3.901 -34.424 1.00 83.94 95 SER A C 1
ATOM 786 O O . SER A 1 95 ? 25.461 3.390 -35.359 1.00 83.94 95 SER A O 1
ATOM 788 N N . TYR A 1 96 ? 24.186 5.053 -34.535 1.00 85.06 96 TYR A N 1
ATOM 789 C CA . TYR A 1 96 ? 24.199 5.863 -35.749 1.00 85.06 96 TYR A CA 1
ATOM 790 C C . TYR A 1 96 ? 25.613 6.352 -36.082 1.00 85.06 96 TYR A C 1
ATOM 792 O O . TYR A 1 96 ? 26.078 6.123 -37.197 1.00 85.06 96 TYR A O 1
ATOM 800 N N . ASP A 1 97 ? 26.322 6.941 -35.115 1.00 83.50 97 ASP A N 1
ATOM 801 C CA . ASP A 1 97 ? 27.695 7.421 -35.316 1.00 83.50 97 ASP A CA 1
ATOM 802 C C . ASP A 1 97 ? 28.649 6.285 -35.714 1.00 83.50 97 ASP A C 1
ATOM 804 O O . ASP A 1 97 ? 29.452 6.449 -36.633 1.00 83.50 97 ASP A O 1
ATOM 808 N N . GLY A 1 98 ? 28.523 5.113 -35.082 1.00 81.56 98 GLY A N 1
ATOM 809 C CA . GLY A 1 98 ? 29.316 3.928 -35.423 1.00 81.56 98 GLY A CA 1
ATOM 810 C C . GLY A 1 98 ? 29.079 3.449 -36.858 1.00 81.56 98 GLY A C 1
ATOM 811 O O . GLY A 1 98 ? 30.033 3.222 -37.597 1.00 81.56 98 GLY A O 1
ATOM 812 N N . ILE A 1 99 ? 27.814 3.372 -37.287 1.00 81.06 99 ILE A N 1
ATOM 813 C CA . ILE A 1 99 ? 27.462 2.991 -38.665 1.00 81.06 99 ILE A CA 1
ATOM 814 C C . ILE A 1 99 ? 27.989 4.024 -39.668 1.00 81.06 99 ILE A C 1
ATOM 816 O O . ILE A 1 99 ? 28.538 3.653 -40.705 1.00 81.06 99 ILE A O 1
ATOM 820 N N . MET A 1 100 ? 27.841 5.318 -39.375 1.00 83.50 100 MET A N 1
ATOM 821 C CA . MET A 1 100 ? 28.320 6.388 -40.254 1.00 83.50 100 MET A CA 1
ATOM 822 C C . MET A 1 100 ? 29.847 6.393 -40.375 1.00 83.50 100 MET A C 1
ATOM 824 O O . MET A 1 100 ? 30.370 6.615 -41.469 1.00 83.50 100 MET A O 1
ATOM 828 N N . TYR A 1 101 ? 30.558 6.110 -39.282 1.00 82.62 101 TYR A N 1
ATOM 829 C CA . TYR A 1 101 ? 32.008 5.946 -39.297 1.00 82.62 101 TYR A CA 1
ATOM 830 C C . TYR A 1 101 ? 32.430 4.760 -40.176 1.00 82.62 101 TYR A C 1
ATOM 832 O O . TYR A 1 101 ? 33.231 4.947 -41.095 1.00 82.62 101 TYR A O 1
ATOM 840 N N . ASP A 1 102 ? 31.831 3.582 -39.985 1.00 79.44 102 ASP A N 1
ATOM 841 C CA . ASP A 1 102 ? 32.152 2.385 -40.775 1.00 79.44 102 ASP A CA 1
ATOM 842 C C . ASP A 1 102 ? 31.870 2.579 -42.276 1.00 79.44 102 ASP A C 1
ATOM 844 O O . ASP A 1 102 ? 32.680 2.186 -43.122 1.00 79.44 102 ASP A O 1
ATOM 848 N N . LEU A 1 103 ? 30.761 3.247 -42.622 1.00 79.56 103 LEU A N 1
ATOM 849 C CA . LEU A 1 103 ? 30.435 3.611 -44.007 1.00 79.56 103 LEU A CA 1
ATOM 850 C C . LEU A 1 103 ? 31.465 4.568 -44.621 1.00 79.56 103 LEU A C 1
ATOM 852 O O . LEU A 1 103 ? 31.713 4.505 -45.824 1.00 79.56 103 LEU A O 1
ATOM 856 N N . SER A 1 104 ? 32.063 5.453 -43.819 1.00 83.44 104 SER A N 1
ATOM 857 C CA . SER A 1 104 ? 33.054 6.422 -44.302 1.00 83.44 104 SER A CA 1
ATOM 858 C C . SER A 1 104 ? 34.440 5.811 -44.542 1.00 83.44 104 SER A C 1
ATOM 860 O O . SER A 1 104 ? 35.159 6.270 -45.429 1.00 83.44 104 SER A O 1
ATOM 862 N N . VAL A 1 105 ? 34.805 4.770 -43.785 1.00 82.50 105 VAL A N 1
ATOM 863 C CA . VAL A 1 105 ? 36.125 4.115 -43.859 1.00 82.50 105 VAL A CA 1
ATOM 864 C C . VAL A 1 105 ? 36.137 2.941 -44.855 1.00 82.50 105 VAL A C 1
ATOM 866 O O . VAL A 1 105 ? 37.201 2.528 -45.301 1.00 82.50 105 VAL A O 1
ATOM 869 N N . ASN A 1 106 ? 34.965 2.451 -45.284 1.00 69.75 106 ASN A N 1
ATOM 870 C CA . ASN A 1 106 ? 34.786 1.390 -46.291 1.00 69.75 106 ASN A CA 1
ATOM 871 C C . ASN A 1 106 ? 35.514 0.062 -45.966 1.00 69.75 106 ASN A C 1
ATOM 873 O O . ASN A 1 106 ? 35.776 -0.751 -46.852 1.00 69.75 106 ASN A O 1
ATOM 877 N N . GLU A 1 107 ? 35.809 -0.179 -44.686 1.00 67.31 107 GLU A N 1
ATOM 878 C CA . GLU A 1 107 ? 36.380 -1.422 -44.158 1.00 67.31 107 GLU A CA 1
ATOM 879 C C . GLU A 1 107 ? 35.372 -2.103 -43.224 1.00 67.31 107 GLU A C 1
ATOM 881 O O . GLU A 1 107 ? 35.527 -2.152 -42.003 1.00 67.31 107 GLU A O 1
ATOM 886 N N . ALA A 1 108 ? 34.296 -2.644 -43.798 1.00 70.06 108 ALA A N 1
ATOM 887 C CA . ALA A 1 108 ? 33.360 -3.465 -43.039 1.00 70.06 108 ALA A CA 1
ATOM 888 C C . ALA A 1 108 ? 34.022 -4.808 -42.679 1.00 70.06 108 ALA A C 1
ATOM 890 O O . ALA A 1 108 ? 34.089 -5.732 -43.493 1.00 70.06 108 ALA A O 1
ATOM 891 N N . SER A 1 109 ? 34.530 -4.917 -41.453 1.00 80.31 109 SER A N 1
ATOM 892 C CA . SER A 1 109 ? 35.069 -6.163 -40.909 1.00 80.31 109 SER A CA 1
ATOM 893 C C . SER A 1 109 ? 33.963 -7.011 -40.267 1.00 80.31 109 SER A C 1
ATOM 895 O O . SER A 1 109 ? 32.928 -6.513 -39.830 1.00 80.31 109 SER A O 1
ATOM 897 N N . TRP A 1 110 ? 34.181 -8.322 -40.133 1.00 79.25 110 TRP A N 1
ATOM 898 C CA . TRP A 1 110 ? 33.258 -9.191 -39.384 1.00 79.25 110 TRP A CA 1
ATOM 899 C C . TRP A 1 110 ? 33.042 -8.726 -37.936 1.00 79.25 110 TRP A C 1
ATOM 901 O O . TRP A 1 110 ? 31.964 -8.921 -37.373 1.00 79.25 110 TRP A O 1
ATOM 911 N N . HIS A 1 111 ? 34.048 -8.073 -37.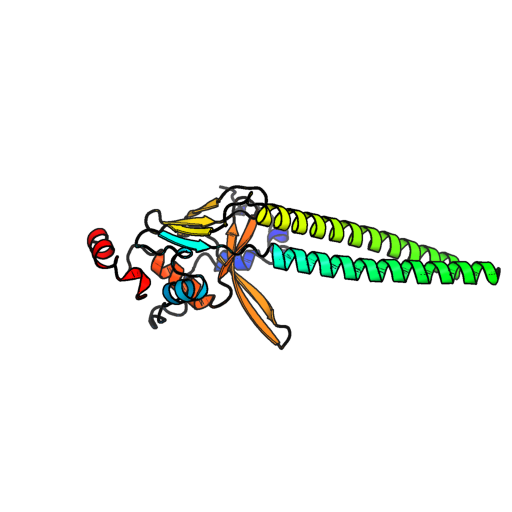347 1.00 78.12 111 HIS A N 1
ATOM 912 C CA . HIS A 1 111 ? 33.945 -7.481 -36.021 1.00 78.12 111 HIS A CA 1
ATOM 913 C C . HIS A 1 111 ? 32.954 -6.316 -35.997 1.00 78.12 111 HIS A C 1
ATOM 915 O O . HIS A 1 111 ? 32.092 -6.311 -35.117 1.00 78.12 111 HIS A O 1
ATOM 921 N N . SER A 1 112 ? 32.995 -5.397 -36.967 1.00 79.56 112 SER A N 1
ATOM 922 C CA . SER A 1 112 ? 32.047 -4.277 -36.995 1.00 79.56 112 SER A CA 1
ATOM 923 C C . SER A 1 112 ? 30.606 -4.755 -37.181 1.00 79.56 112 SER A C 1
ATOM 925 O O . SER A 1 112 ? 29.742 -4.385 -36.390 1.00 79.56 112 SER A O 1
ATOM 927 N N . LEU A 1 113 ? 30.363 -5.708 -38.090 1.00 80.06 113 LEU A N 1
ATOM 928 C CA . LEU A 1 113 ? 29.041 -6.335 -38.254 1.00 80.06 113 LEU A CA 1
ATOM 929 C C . LEU A 1 113 ? 28.524 -6.988 -36.962 1.00 80.06 113 LEU A C 1
ATOM 931 O O . LEU A 1 113 ? 27.352 -6.835 -36.610 1.00 80.06 113 LEU A O 1
ATOM 935 N N . SER A 1 114 ? 29.389 -7.701 -36.233 1.00 82.31 114 SER A N 1
ATOM 936 C CA . SER A 1 114 ? 29.008 -8.337 -34.964 1.00 82.31 114 SER A CA 1
ATOM 937 C C . SER A 1 114 ? 28.666 -7.316 -33.870 1.00 82.31 114 SER A C 1
ATOM 939 O O . SER A 1 114 ? 27.709 -7.517 -33.119 1.00 82.31 114 SER A O 1
ATOM 941 N N . VAL A 1 115 ? 29.391 -6.193 -33.820 1.00 84.06 115 VAL A N 1
ATOM 942 C CA . VAL A 1 115 ? 29.129 -5.086 -32.891 1.00 84.06 115 VAL A CA 1
ATOM 943 C C . VAL A 1 115 ? 27.818 -4.388 -33.248 1.00 84.06 115 VAL A C 1
ATOM 945 O O . VAL A 1 115 ? 26.997 -4.172 -32.358 1.00 84.06 115 VAL A O 1
ATOM 948 N N . SER A 1 116 ? 27.555 -4.114 -34.530 1.00 82.25 116 SER A N 1
ATOM 949 C CA . SER A 1 116 ? 26.281 -3.533 -34.976 1.00 82.25 116 SER A CA 1
ATOM 950 C C . SER A 1 116 ? 25.089 -4.433 -34.639 1.00 82.25 116 SER A C 1
ATOM 952 O O . SER A 1 116 ? 24.060 -3.941 -34.176 1.00 82.25 116 SER A O 1
ATOM 954 N N . PHE A 1 117 ? 25.220 -5.753 -34.811 1.00 85.06 117 PHE A N 1
ATOM 955 C CA . PHE A 1 117 ? 24.158 -6.699 -34.459 1.00 85.06 117 PHE A CA 1
ATOM 956 C C . PHE A 1 117 ? 23.903 -6.747 -32.946 1.00 85.06 117 PHE A C 1
ATOM 958 O O . PHE A 1 117 ? 22.750 -6.759 -32.510 1.00 85.06 117 PHE A O 1
ATOM 965 N N . LEU A 1 118 ? 24.966 -6.722 -32.135 1.00 87.06 118 LEU A N 1
ATOM 966 C CA . LEU A 1 118 ? 24.851 -6.647 -30.679 1.00 87.06 118 LEU A CA 1
ATOM 967 C C . LEU A 1 118 ? 24.162 -5.347 -30.241 1.00 87.06 118 LEU A C 1
ATOM 969 O O . LEU A 1 118 ? 23.246 -5.392 -29.420 1.00 87.06 118 LEU A O 1
ATOM 973 N N . LEU A 1 119 ? 24.558 -4.203 -30.807 1.00 85.06 119 L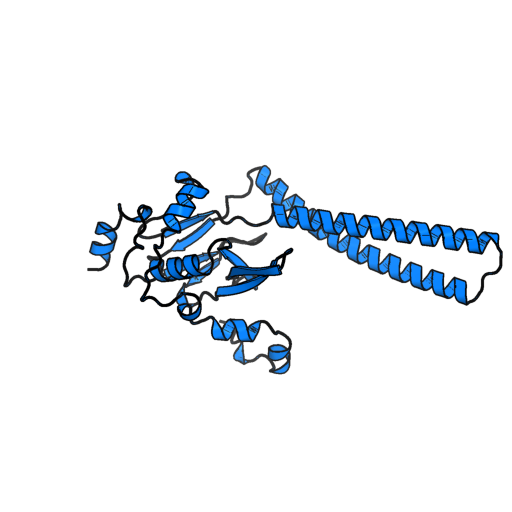EU A N 1
ATOM 974 C CA . LEU A 1 119 ? 23.939 -2.907 -30.521 1.00 85.06 119 LEU A CA 1
ATOM 975 C C . LEU A 1 119 ? 22.455 -2.896 -30.900 1.00 85.06 119 LEU A C 1
ATOM 977 O O . LEU A 1 119 ? 21.632 -2.457 -30.097 1.00 85.06 119 LEU A O 1
ATOM 981 N N . LEU A 1 120 ? 22.093 -3.457 -32.058 1.00 85.12 120 LEU A N 1
ATOM 982 C CA . LEU A 1 120 ? 20.697 -3.603 -32.472 1.00 85.12 120 LEU A CA 1
ATOM 983 C C . LEU A 1 120 ? 19.900 -4.470 -31.485 1.00 85.12 120 LEU A C 1
ATOM 985 O O . LEU A 1 120 ? 18.793 -4.104 -31.091 1.00 85.12 120 LEU A O 1
ATOM 989 N N . ALA A 1 121 ? 20.460 -5.597 -31.037 1.00 88.00 121 ALA A N 1
ATOM 990 C CA . ALA A 1 121 ? 19.807 -6.461 -30.054 1.00 88.00 121 ALA A CA 1
ATOM 991 C C . ALA A 1 121 ? 19.576 -5.736 -28.714 1.00 88.00 121 ALA A C 1
ATOM 993 O O . ALA A 1 121 ? 18.490 -5.834 -28.133 1.00 88.00 121 ALA A O 1
ATOM 994 N N . VAL A 1 122 ? 20.563 -4.962 -28.247 1.00 87.69 122 VAL A N 1
ATOM 995 C CA . VAL A 1 122 ? 20.436 -4.134 -27.037 1.00 87.69 122 VAL A CA 1
ATOM 996 C C . VAL A 1 122 ? 19.370 -3.051 -27.228 1.00 87.69 122 VAL A C 1
ATOM 998 O O . VAL A 1 122 ? 18.538 -2.863 -26.341 1.00 87.69 122 VAL A O 1
ATOM 1001 N N . GLN A 1 123 ? 19.323 -2.385 -28.384 1.00 84.81 123 GLN A N 1
ATOM 1002 C CA . GLN A 1 123 ? 18.290 -1.390 -28.694 1.00 84.81 123 GLN A CA 1
ATOM 1003 C C . GLN A 1 123 ? 16.882 -1.989 -28.675 1.00 84.81 123 GLN A C 1
ATOM 1005 O O . GLN A 1 123 ? 15.979 -1.396 -28.084 1.00 84.81 123 GLN A O 1
ATOM 1010 N N . VAL A 1 124 ? 16.690 -3.168 -29.275 1.00 88.88 124 VAL A N 1
ATOM 1011 C CA . VAL A 1 124 ? 15.400 -3.875 -29.265 1.00 88.88 124 VAL A CA 1
ATOM 1012 C C . VAL A 1 124 ? 14.984 -4.207 -27.830 1.00 88.88 124 VAL A C 1
ATOM 1014 O O . VAL A 1 124 ? 13.843 -3.947 -27.445 1.00 88.88 124 VAL A O 1
ATOM 1017 N N . LEU A 1 125 ? 15.906 -4.713 -27.005 1.00 88.25 125 LEU A N 1
ATOM 1018 C CA . LEU A 1 125 ? 15.634 -4.979 -25.591 1.00 88.25 125 LEU A CA 1
ATOM 1019 C C . LEU A 1 125 ? 15.250 -3.696 -24.836 1.00 88.25 125 LEU A C 1
ATOM 1021 O O . LEU A 1 125 ? 14.242 -3.677 -24.126 1.00 88.25 125 LEU A O 1
ATOM 1025 N N . CYS A 1 126 ? 16.008 -2.612 -25.017 1.00 85.38 126 CYS A N 1
ATOM 1026 C CA . CYS A 1 126 ? 15.711 -1.312 -24.420 1.00 85.38 126 CYS A CA 1
ATOM 1027 C C . CYS A 1 126 ? 14.350 -0.769 -24.870 1.00 85.38 126 CYS A C 1
ATOM 1029 O O . CYS A 1 126 ? 13.621 -0.235 -24.038 1.00 85.38 126 CYS A O 1
ATOM 1031 N N . PHE A 1 127 ? 13.970 -0.952 -26.137 1.00 86.00 127 PHE A N 1
ATOM 1032 C CA . PHE A 1 127 ? 12.655 -0.564 -26.647 1.00 86.00 127 PHE A CA 1
ATOM 1033 C C . PHE A 1 127 ? 11.521 -1.316 -25.939 1.00 86.00 127 PHE A C 1
ATOM 1035 O O . PHE A 1 127 ? 10.529 -0.696 -25.548 1.00 86.00 127 PHE A O 1
ATOM 1042 N N . PHE A 1 128 ? 11.661 -2.626 -25.713 1.00 87.69 128 PHE A N 1
ATOM 1043 C CA . PHE A 1 128 ? 10.665 -3.394 -24.958 1.00 87.69 128 PHE A CA 1
ATOM 1044 C C . PHE A 1 128 ? 10.570 -2.940 -23.496 1.00 87.69 128 PHE A C 1
ATOM 1046 O O . PHE A 1 128 ? 9.463 -2.755 -22.985 1.00 87.69 128 PHE A O 1
ATOM 1053 N N . VAL A 1 129 ? 11.707 -2.704 -22.834 1.00 84.56 129 VAL A N 1
ATOM 1054 C CA . VAL A 1 129 ? 11.741 -2.202 -21.447 1.00 84.56 129 VAL A CA 1
ATOM 1055 C C . VAL A 1 129 ? 11.126 -0.803 -21.347 1.00 84.56 129 VAL A C 1
ATOM 1057 O O . VAL A 1 129 ? 10.328 -0.541 -20.441 1.00 84.56 129 VAL A O 1
ATOM 1060 N N . PHE A 1 130 ? 11.444 0.079 -22.295 1.00 84.31 130 PHE A N 1
ATOM 1061 C CA . PHE A 1 130 ? 10.862 1.412 -22.403 1.00 84.31 130 PHE A CA 1
ATOM 1062 C C . PHE A 1 130 ? 9.347 1.338 -22.615 1.00 84.31 130 PHE A C 1
ATOM 1064 O O . PHE A 1 130 ? 8.598 1.947 -21.856 1.00 84.31 130 PHE A O 1
ATOM 1071 N N . SER A 1 131 ? 8.888 0.539 -23.581 1.00 84.56 131 SER A N 1
ATOM 1072 C CA . SER A 1 131 ? 7.463 0.373 -23.892 1.00 84.56 131 SER A CA 1
ATOM 1073 C C . SER A 1 131 ? 6.680 -0.149 -22.686 1.00 84.56 131 SER A C 1
ATOM 1075 O O . SER A 1 131 ? 5.613 0.369 -22.358 1.00 84.56 131 SER A O 1
ATOM 1077 N N . TYR A 1 132 ? 7.229 -1.134 -21.973 1.00 83.00 132 TYR A N 1
ATOM 1078 C CA . TYR A 1 132 ? 6.626 -1.657 -20.750 1.00 83.00 132 TYR A CA 1
ATOM 1079 C C . TYR A 1 132 ? 6.560 -0.598 -19.638 1.00 83.00 132 TYR A C 1
ATOM 1081 O O . TYR A 1 132 ? 5.509 -0.411 -19.021 1.00 83.00 132 TYR A O 1
ATOM 1089 N N . SER A 1 133 ? 7.649 0.146 -19.422 1.00 82.75 133 SER A N 1
ATOM 1090 C CA . SER A 1 133 ? 7.700 1.240 -18.440 1.00 82.75 133 SER A CA 1
ATOM 1091 C C . SER A 1 133 ? 6.692 2.344 -18.775 1.00 82.75 133 SER A C 1
ATOM 1093 O O . SER A 1 133 ? 5.951 2.796 -17.900 1.00 82.75 133 SER A O 1
ATOM 1095 N N . PHE A 1 134 ? 6.582 2.698 -20.058 1.00 83.12 134 PHE A N 1
ATOM 1096 C CA . PHE A 1 134 ? 5.626 3.676 -20.565 1.00 83.12 134 PHE A CA 1
ATOM 1097 C C . PHE A 1 134 ? 4.175 3.253 -20.306 1.00 83.12 134 PHE A C 1
ATOM 1099 O O . PHE A 1 134 ? 3.377 4.063 -19.836 1.00 83.12 134 PHE A O 1
ATOM 1106 N N . LEU A 1 135 ? 3.828 1.980 -20.528 1.00 85.00 135 LEU A N 1
ATOM 1107 C CA . LEU A 1 135 ? 2.491 1.458 -20.212 1.00 85.00 135 LEU A CA 1
ATOM 1108 C C . LEU A 1 135 ? 2.177 1.550 -18.712 1.00 85.00 135 LEU A C 1
ATOM 1110 O O . LEU A 1 135 ? 1.064 1.933 -18.335 1.00 85.00 135 LEU A O 1
ATOM 1114 N N . ILE A 1 136 ? 3.152 1.255 -17.844 1.00 80.38 136 ILE A N 1
ATOM 1115 C CA . ILE A 1 136 ? 2.990 1.420 -16.393 1.00 80.38 136 ILE A CA 1
ATOM 1116 C C . ILE A 1 136 ? 2.755 2.894 -16.052 1.00 80.38 136 ILE A C 1
ATOM 1118 O O . ILE A 1 136 ? 1.792 3.196 -15.339 1.00 80.38 136 ILE A O 1
ATOM 1122 N N . ALA A 1 137 ? 3.575 3.805 -16.581 1.00 81.31 137 ALA A N 1
ATOM 1123 C CA . ALA A 1 137 ? 3.440 5.241 -16.344 1.00 81.31 137 ALA A CA 1
ATOM 1124 C C . ALA A 1 137 ? 2.078 5.765 -16.821 1.00 81.31 137 ALA A C 1
ATOM 1126 O O . ALA A 1 137 ? 1.375 6.435 -16.062 1.00 81.31 137 ALA A O 1
ATOM 1127 N N . PHE A 1 138 ? 1.646 5.376 -18.022 1.00 83.56 138 PHE A N 1
ATOM 1128 C CA . PHE A 1 138 ? 0.337 5.732 -18.566 1.00 83.56 138 PHE A CA 1
ATOM 1129 C C . PHE A 1 138 ? -0.809 5.230 -17.676 1.00 83.56 138 PHE A C 1
ATOM 1131 O O . PHE A 1 138 ? -1.715 5.992 -17.333 1.00 83.56 138 PHE A O 1
ATOM 1138 N N . SER A 1 139 ? -0.743 3.976 -17.211 1.00 80.25 139 SER A N 1
ATOM 1139 C CA . SER A 1 139 ? -1.745 3.412 -16.293 1.00 80.25 139 SER A CA 1
ATOM 1140 C C . SER A 1 139 ? -1.804 4.148 -14.947 1.00 80.25 139 SER A C 1
ATOM 1142 O O . SER A 1 139 ? -2.863 4.246 -14.322 1.00 80.25 139 SER A O 1
ATOM 1144 N N . ALA A 1 140 ? -0.667 4.659 -14.473 1.00 78.50 140 ALA A N 1
ATOM 1145 C CA . ALA A 1 140 ? -0.574 5.387 -13.219 1.00 78.50 140 ALA A CA 1
ATOM 1146 C C . ALA A 1 140 ? -1.120 6.816 -13.366 1.00 78.50 140 ALA A C 1
ATOM 1148 O O . ALA A 1 140 ? -1.943 7.235 -12.552 1.00 78.50 140 ALA A O 1
ATOM 1149 N N . ILE A 1 141 ? -0.776 7.511 -14.455 1.00 81.06 141 ILE A N 1
ATOM 1150 C CA . ILE A 1 141 ? -1.332 8.827 -14.804 1.00 81.06 141 ILE A CA 1
ATOM 1151 C C . ILE A 1 141 ? -2.851 8.743 -14.948 1.00 81.06 141 ILE A C 1
ATOM 1153 O O . ILE A 1 141 ? -3.566 9.549 -14.359 1.00 81.06 141 ILE A O 1
ATOM 1157 N N . PHE A 1 142 ? -3.363 7.734 -15.655 1.00 80.38 142 PHE A N 1
ATOM 1158 C CA . PHE A 1 142 ? -4.803 7.545 -15.810 1.00 80.38 142 PHE A CA 1
ATOM 1159 C C . PHE A 1 142 ? -5.517 7.383 -14.457 1.00 80.38 142 PHE A C 1
ATOM 1161 O O . PHE A 1 142 ? -6.593 7.947 -14.250 1.00 80.38 142 PHE A O 1
ATOM 1168 N N . ARG A 1 143 ? -4.902 6.679 -13.493 1.00 74.75 143 ARG A N 1
ATOM 1169 C CA . ARG A 1 143 ? -5.423 6.572 -12.118 1.00 74.75 143 ARG A CA 1
ATOM 1170 C C . ARG A 1 143 ? -5.426 7.918 -11.390 1.00 74.75 143 ARG A C 1
ATOM 1172 O O . ARG A 1 143 ? -6.423 8.241 -10.746 1.00 74.75 143 ARG A O 1
ATOM 1179 N N . VAL A 1 144 ? -4.354 8.706 -11.502 1.00 77.25 144 VAL A N 1
ATOM 1180 C CA . VAL A 1 144 ? -4.262 10.044 -10.887 1.00 77.25 144 VAL A CA 1
ATOM 1181 C C . VAL A 1 144 ? -5.299 10.994 -11.486 1.00 77.25 144 VAL A C 1
ATOM 1183 O O . VAL A 1 144 ? -6.050 11.618 -10.742 1.00 77.25 144 VAL A O 1
ATOM 1186 N N . ILE A 1 145 ? -5.401 11.045 -12.815 1.00 78.94 145 ILE A N 1
ATOM 1187 C CA . ILE A 1 145 ? -6.387 11.854 -13.541 1.00 78.94 145 ILE A CA 1
ATOM 1188 C C . ILE A 1 145 ? -7.794 11.516 -13.056 1.00 78.94 145 ILE A C 1
ATOM 1190 O O . ILE A 1 145 ? -8.520 12.394 -12.599 1.00 78.94 145 ILE A O 1
ATOM 1194 N N . ARG A 1 146 ? -8.181 10.236 -13.065 1.00 74.00 146 ARG A N 1
ATOM 1195 C CA . ARG A 1 146 ? -9.527 9.857 -12.618 1.00 74.00 146 ARG A CA 1
ATOM 1196 C C . ARG A 1 146 ? -9.798 10.203 -11.150 1.00 74.00 146 ARG A C 1
ATOM 1198 O O . ARG A 1 146 ? -10.953 10.447 -10.812 1.00 74.00 146 ARG A O 1
ATOM 1205 N N . ARG A 1 147 ? -8.769 10.232 -10.294 1.00 70.69 147 ARG A N 1
ATOM 1206 C CA . ARG A 1 147 ? -8.877 10.685 -8.897 1.00 70.69 147 ARG A CA 1
ATOM 1207 C C . ARG A 1 147 ? -9.131 12.192 -8.809 1.00 70.69 147 ARG A C 1
ATOM 1209 O O . ARG A 1 147 ? -9.972 12.604 -8.020 1.00 70.69 147 ARG A O 1
ATOM 1216 N N . LEU A 1 148 ? -8.443 12.994 -9.626 1.00 75.00 148 LEU A N 1
ATOM 1217 C CA . LEU A 1 148 ? -8.634 14.449 -9.689 1.00 75.00 148 LEU A CA 1
ATOM 1218 C C . LEU A 1 148 ? -10.024 14.828 -10.212 1.00 75.00 148 LEU A C 1
ATOM 1220 O O . LEU A 1 148 ? -10.649 15.736 -9.679 1.00 75.00 148 LEU A O 1
ATOM 1224 N N . PHE A 1 149 ? -10.543 14.092 -11.197 1.00 76.62 149 PHE A N 1
ATOM 1225 C CA . PHE A 1 149 ? -11.878 14.316 -11.767 1.00 76.62 149 PHE A CA 1
ATOM 1226 C C . PHE A 1 149 ? -13.038 13.798 -10.888 1.00 76.62 149 PHE A C 1
ATOM 1228 O O . PHE A 1 149 ? -14.154 13.655 -11.375 1.00 76.62 149 PHE A O 1
ATOM 1235 N N . GLY A 1 150 ? -12.801 13.485 -9.608 1.00 62.28 150 GLY A N 1
ATOM 1236 C CA . GLY A 1 150 ? -13.853 13.147 -8.636 1.00 62.28 150 GLY A CA 1
ATOM 1237 C C . GLY A 1 150 ? -14.538 11.788 -8.836 1.00 62.28 150 GLY A C 1
ATOM 1238 O O . GLY A 1 150 ? -15.374 11.397 -8.029 1.00 62.28 150 GLY A O 1
ATOM 1239 N N . ASN A 1 151 ? -14.152 11.021 -9.856 1.00 61.72 151 ASN A N 1
ATOM 1240 C CA . ASN A 1 151 ? -14.779 9.743 -10.208 1.00 61.72 151 ASN A CA 1
ATOM 1241 C C . ASN A 1 151 ? -14.308 8.557 -9.345 1.00 61.72 151 ASN A C 1
ATOM 1243 O O . ASN A 1 151 ? -14.564 7.403 -9.694 1.00 61.72 151 ASN A O 1
ATOM 1247 N N . TYR A 1 152 ? -13.606 8.817 -8.239 1.00 61.56 152 TYR A N 1
ATOM 1248 C CA . TYR A 1 152 ? -13.173 7.794 -7.293 1.00 61.56 152 TYR A CA 1
ATOM 1249 C C . TYR A 1 152 ? -13.450 8.229 -5.851 1.00 61.56 152 TYR A C 1
ATOM 1251 O O . TYR A 1 152 ? -12.916 9.258 -5.426 1.00 61.56 152 TYR A O 1
ATOM 1259 N N . PRO A 1 153 ? -14.218 7.446 -5.068 1.00 64.44 153 PRO A N 1
ATOM 1260 C CA . PRO A 1 153 ? -14.340 7.690 -3.638 1.00 64.44 153 PRO A CA 1
ATOM 1261 C C . PRO A 1 153 ? -12.962 7.578 -2.979 1.00 64.44 153 PRO A C 1
ATOM 1263 O O . PRO A 1 153 ? -12.117 6.780 -3.402 1.00 64.44 153 PRO A O 1
ATOM 1266 N N . ARG A 1 154 ? -12.723 8.379 -1.932 1.00 73.06 154 ARG A N 1
ATOM 1267 C CA . ARG A 1 154 ? -11.525 8.216 -1.101 1.00 73.06 154 ARG A CA 1
ATOM 1268 C C . ARG A 1 154 ? -11.537 6.793 -0.552 1.00 73.06 154 ARG A C 1
ATOM 1270 O O . ARG A 1 154 ? -12.487 6.384 0.107 1.00 73.06 154 ARG A O 1
ATOM 1277 N N . LEU A 1 155 ? -10.496 6.035 -0.881 1.00 83.88 155 LEU A N 1
ATOM 1278 C CA . LEU A 1 155 ? -10.315 4.701 -0.336 1.00 83.88 155 LEU A CA 1
ATOM 1279 C C . LEU A 1 155 ? -10.072 4.831 1.163 1.00 83.88 155 LEU A C 1
ATOM 1281 O O . LEU A 1 155 ? -9.319 5.709 1.583 1.00 83.88 155 LEU A O 1
ATOM 1285 N N . SER A 1 156 ? -10.693 3.972 1.954 1.00 88.25 156 SER A N 1
ATOM 1286 C CA . SER A 1 156 ? -10.504 3.910 3.397 1.00 88.25 156 SER A CA 1
ATOM 1287 C C . SER A 1 156 ? -10.120 2.500 3.805 1.00 88.25 156 SER A C 1
ATOM 1289 O O . SER A 1 156 ? -10.372 1.535 3.088 1.00 88.25 156 SER A O 1
ATOM 1291 N N . LEU A 1 157 ? -9.457 2.371 4.941 1.00 91.75 157 LEU A N 1
ATOM 1292 C CA . LEU A 1 157 ? -9.240 1.087 5.575 1.00 91.75 157 LEU A CA 1
ATOM 1293 C C . LEU A 1 157 ? -10.161 1.028 6.787 1.00 91.75 157 LEU A C 1
ATOM 1295 O O . LEU A 1 157 ? -10.168 1.954 7.597 1.00 91.75 157 LEU A O 1
ATOM 1299 N N . VAL A 1 158 ? -10.984 -0.017 6.862 1.00 94.19 158 VAL A N 1
ATOM 1300 C CA . VAL A 1 158 ? -12.030 -0.131 7.885 1.00 94.19 158 VAL A CA 1
ATOM 1301 C C . VAL A 1 158 ? -11.769 -1.363 8.729 1.00 94.19 158 VAL A C 1
ATOM 1303 O O . VAL A 1 158 ? -11.763 -2.484 8.224 1.00 94.19 158 VAL A O 1
ATOM 1306 N N . PHE A 1 159 ? -11.610 -1.152 10.025 1.00 95.00 159 PHE A N 1
ATOM 1307 C CA . PHE A 1 159 ? -11.599 -2.195 11.036 1.00 95.00 159 PHE A CA 1
ATOM 1308 C C . PHE A 1 159 ? -12.968 -2.219 11.713 1.00 95.00 159 PHE A C 1
ATOM 1310 O O . PHE A 1 159 ? -13.317 -1.287 12.434 1.00 95.00 159 PHE A O 1
ATOM 1317 N N . ASP A 1 160 ? -13.758 -3.260 11.458 1.00 95.31 160 ASP A N 1
ATOM 1318 C CA . ASP A 1 160 ? -15.068 -3.460 12.078 1.00 95.31 160 ASP A CA 1
ATOM 1319 C C . ASP A 1 160 ? -14.916 -4.424 13.261 1.00 95.31 160 ASP A C 1
ATOM 1321 O O . ASP A 1 160 ? -14.804 -5.646 13.096 1.00 95.31 160 ASP A O 1
ATOM 1325 N N . ARG A 1 161 ? -14.869 -3.848 14.466 1.00 92.94 161 ARG A N 1
ATOM 1326 C CA . ARG A 1 161 ? -14.700 -4.561 15.739 1.00 92.94 161 ARG A CA 1
ATOM 1327 C C . ARG A 1 161 ? -15.918 -5.421 16.063 1.00 92.94 161 ARG A C 1
ATOM 1329 O O . ARG A 1 161 ? -15.751 -6.516 16.592 1.00 92.94 161 ARG A O 1
ATOM 1336 N N . GLU A 1 162 ? -17.124 -4.962 15.72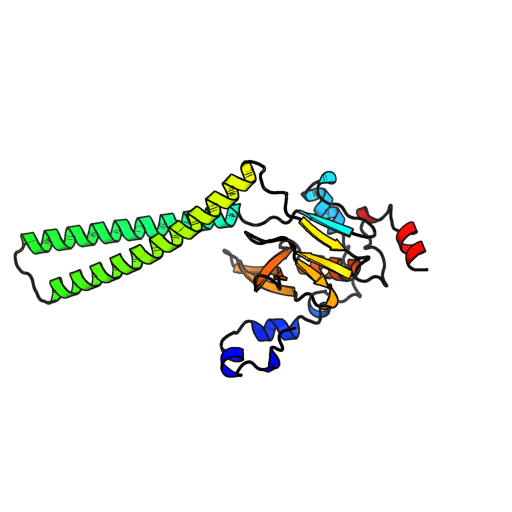4 1.00 90.81 162 GLU A N 1
ATOM 1337 C CA . GLU A 1 162 ? -18.384 -5.660 16.018 1.00 90.81 162 GLU A CA 1
ATOM 1338 C C . GLU A 1 162 ? -18.448 -7.002 15.275 1.00 90.81 162 GLU A C 1
ATOM 1340 O O . GLU A 1 162 ? -18.653 -8.062 15.881 1.00 90.81 162 GLU A O 1
ATOM 1345 N N . ARG A 1 163 ? -18.173 -6.964 13.968 1.00 92.94 163 ARG A N 1
ATOM 1346 C CA . ARG A 1 163 ? -18.147 -8.152 13.104 1.00 92.94 163 ARG A CA 1
ATOM 1347 C C . ARG A 1 163 ? -16.821 -8.915 13.164 1.00 92.94 163 ARG A C 1
ATOM 1349 O O . ARG A 1 163 ? -16.768 -10.066 12.737 1.00 92.94 163 ARG A O 1
ATOM 1356 N N . GLY A 1 164 ? -15.756 -8.299 13.677 1.00 92.88 164 GLY A N 1
ATOM 1357 C CA . GLY A 1 164 ? -14.413 -8.880 13.693 1.00 92.88 164 GLY A CA 1
ATOM 1358 C C . GLY A 1 164 ? -13.807 -9.009 12.292 1.00 92.88 164 GLY A C 1
ATOM 1359 O O . GLY A 1 164 ? -13.058 -9.952 12.026 1.00 92.88 164 GLY A O 1
ATOM 1360 N N . VAL A 1 165 ? -14.139 -8.087 11.385 1.00 95.56 165 VAL A N 1
ATOM 1361 C CA . VAL A 1 165 ? -13.696 -8.098 9.982 1.00 95.56 165 VAL A CA 1
ATOM 1362 C C . VAL A 1 165 ? -12.939 -6.824 9.634 1.00 95.56 165 VAL A C 1
ATOM 1364 O O . VAL A 1 165 ? -13.128 -5.772 10.240 1.00 95.56 165 VAL A O 1
ATOM 1367 N N . VAL A 1 166 ? -12.064 -6.922 8.642 1.00 95.00 166 VAL A N 1
ATOM 1368 C CA . VAL A 1 166 ? -11.328 -5.794 8.077 1.00 95.00 166 VAL A CA 1
ATOM 1369 C C . VAL A 1 166 ? -11.738 -5.645 6.623 1.00 95.00 166 VAL A C 1
ATOM 1371 O O . VAL A 1 166 ? -11.667 -6.612 5.862 1.00 95.00 166 VAL A O 1
ATOM 1374 N N . PHE A 1 167 ? -12.145 -4.439 6.235 1.00 94.62 167 PHE A N 1
ATOM 1375 C CA . PHE A 1 167 ? -12.393 -4.109 4.840 1.00 94.62 167 PHE A CA 1
ATOM 1376 C C . PHE A 1 167 ? -11.142 -3.499 4.233 1.00 94.62 167 PHE A C 1
ATOM 1378 O O . PHE A 1 167 ? -10.670 -2.429 4.627 1.00 94.62 167 PHE A O 1
ATOM 1385 N N . LEU A 1 168 ? -10.616 -4.211 3.249 1.00 92.38 168 LEU A N 1
ATOM 1386 C CA . LEU A 1 168 ? -9.423 -3.838 2.524 1.00 92.38 168 LEU A CA 1
ATOM 1387 C C . LEU A 1 168 ? -9.816 -3.076 1.242 1.00 92.38 168 LEU A C 1
ATOM 1389 O O . LEU A 1 168 ? -10.616 -3.609 0.466 1.00 92.38 168 LEU A O 1
ATOM 1393 N N . PRO A 1 169 ? -9.217 -1.904 0.946 1.00 89.25 169 PRO A N 1
ATOM 1394 C CA . PRO A 1 169 ? -9.566 -1.041 -0.198 1.00 89.25 169 PRO A CA 1
ATOM 1395 C C . PRO A 1 169 ? -8.912 -1.434 -1.535 1.00 89.25 169 PRO A C 1
ATOM 1397 O O . PRO A 1 169 ? -7.709 -1.729 -1.542 1.00 89.25 169 PRO A O 1
ATOM 1400 N N . PRO A 1 170 ? -9.637 -1.468 -2.668 1.00 82.88 170 PRO A N 1
ATOM 1401 C CA . PRO A 1 170 ? -9.158 -2.022 -3.941 1.00 82.88 170 PRO A CA 1
ATOM 1402 C C . PRO A 1 170 ? -7.844 -1.403 -4.439 1.00 82.88 170 PRO A C 1
ATOM 1404 O O . PRO A 1 170 ? -7.630 -0.193 -4.362 1.00 82.88 170 PRO A O 1
ATOM 1407 N N . ILE A 1 171 ? -6.977 -2.233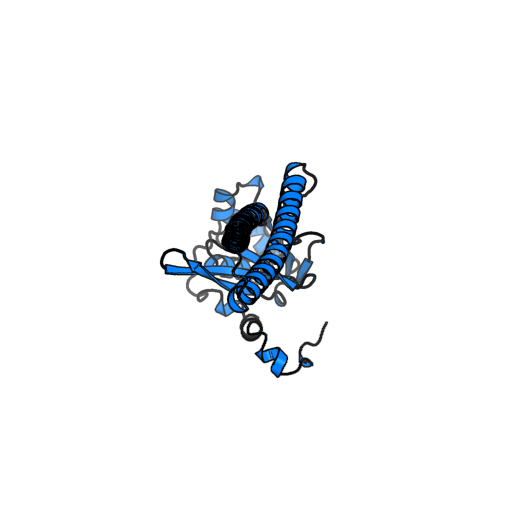 -5.032 1.00 73.56 171 ILE A N 1
ATOM 1408 C CA . ILE A 1 171 ? -5.789 -1.777 -5.765 1.00 73.56 171 ILE A CA 1
ATOM 1409 C C . ILE A 1 171 ? -6.122 -1.837 -7.260 1.00 73.56 171 ILE A C 1
ATOM 1411 O O . ILE A 1 171 ? -5.857 -2.827 -7.939 1.00 73.56 171 ILE A O 1
ATOM 1415 N N . GLY A 1 172 ? -6.698 -0.756 -7.786 1.00 68.62 172 GLY A N 1
ATOM 1416 C CA . GLY A 1 172 ? -7.075 -0.644 -9.199 1.00 68.62 172 GLY A CA 1
ATOM 1417 C C . GLY A 1 172 ? -8.563 -0.897 -9.435 1.00 68.62 172 GLY A C 1
ATOM 1418 O O . GLY A 1 172 ? -9.396 -0.216 -8.845 1.00 68.62 172 GLY A O 1
ATOM 1419 N N . LEU A 1 173 ? -8.889 -1.822 -10.341 1.00 64.69 173 LEU A N 1
ATOM 1420 C CA . LEU A 1 173 ? -10.267 -2.180 -10.682 1.00 64.69 173 LEU A CA 1
ATOM 1421 C C . LEU A 1 173 ? -10.731 -3.312 -9.758 1.00 64.69 173 LEU A C 1
ATOM 1423 O O . LEU A 1 173 ? -10.205 -4.417 -9.836 1.00 64.69 173 LEU A O 1
ATOM 1427 N N . GLY A 1 174 ? -11.681 -3.029 -8.871 1.00 73.06 174 GLY A N 1
ATOM 1428 C CA . GLY A 1 174 ? -12.201 -4.008 -7.920 1.00 73.06 174 GLY A CA 1
ATOM 1429 C C . GLY A 1 174 ? -13.028 -3.364 -6.812 1.00 73.06 174 GLY A C 1
ATOM 1430 O O . GLY A 1 174 ? -13.108 -2.138 -6.718 1.00 73.06 174 GLY A O 1
ATOM 1431 N N . GLY A 1 175 ? -13.644 -4.208 -5.988 1.00 84.12 175 GLY A N 1
ATOM 1432 C CA . GLY A 1 175 ? -14.359 -3.804 -4.780 1.00 84.12 175 GLY A CA 1
ATOM 1433 C C . GLY A 1 175 ? -13.494 -3.911 -3.525 1.00 84.12 175 GLY A C 1
ATOM 1434 O O . GLY A 1 175 ? -12.303 -4.216 -3.584 1.00 84.12 175 GLY A O 1
ATOM 1435 N N . TYR A 1 176 ? -14.114 -3.655 -2.379 1.00 89.75 176 TYR A N 1
ATOM 1436 C CA . TYR A 1 176 ? -13.505 -3.942 -1.087 1.00 89.75 176 TYR A CA 1
ATOM 1437 C C . TYR A 1 176 ? -13.500 -5.446 -0.821 1.00 89.75 176 TYR A C 1
ATOM 1439 O O . TYR A 1 176 ? -14.483 -6.129 -1.102 1.00 89.75 176 TYR A O 1
ATOM 1447 N N . ASP A 1 177 ? -12.416 -5.930 -0.222 1.00 90.31 177 ASP A N 1
ATOM 1448 C CA . ASP A 1 177 ? -12.346 -7.297 0.287 1.00 90.31 177 ASP A CA 1
ATOM 1449 C C . ASP A 1 177 ? -12.709 -7.278 1.768 1.00 90.31 177 ASP A C 1
ATOM 1451 O O . ASP A 1 177 ? -12.045 -6.605 2.558 1.00 90.31 177 ASP A O 1
ATOM 1455 N N . GLU A 1 178 ? -13.740 -8.028 2.143 1.00 94.69 178 GLU A N 1
ATOM 1456 C CA . GLU A 1 178 ? -14.060 -8.295 3.541 1.00 94.69 178 GLU A CA 1
ATOM 1457 C C . GLU A 1 178 ? -13.251 -9.507 4.015 1.00 94.69 178 GLU A C 1
ATOM 1459 O O . GLU A 1 178 ? -13.407 -10.614 3.494 1.00 94.69 178 GLU A O 1
ATOM 1464 N N . VAL A 1 179 ? -12.372 -9.304 4.997 1.00 92.44 179 VAL A N 1
ATOM 1465 C CA . VAL A 1 179 ? -11.502 -10.361 5.524 1.00 92.44 179 VAL A CA 1
ATOM 1466 C C . VAL A 1 179 ? -11.682 -10.474 7.037 1.00 92.44 179 VAL A C 1
ATOM 1468 O O . VAL A 1 179 ? -11.437 -9.497 7.746 1.00 92.44 179 VAL A O 1
ATOM 1471 N N . PRO A 1 180 ? -12.050 -11.651 7.579 1.00 94.06 180 PRO A N 1
ATOM 1472 C CA . PRO A 1 180 ? -12.078 -11.865 9.022 1.00 94.06 180 PRO A CA 1
ATOM 1473 C C . PRO A 1 180 ? -10.716 -11.578 9.648 1.00 94.06 180 PRO A C 1
ATOM 1475 O O . PRO A 1 180 ? -9.701 -12.096 9.166 1.00 94.06 180 PRO A O 1
ATOM 1478 N N . TRP A 1 181 ? -10.690 -10.811 10.742 1.00 91.81 181 TRP A N 1
ATOM 1479 C CA . TRP A 1 181 ? -9.459 -10.402 11.419 1.00 91.81 181 TRP A CA 1
ATOM 1480 C C . TRP A 1 181 ? -8.563 -11.601 11.690 1.00 91.81 181 TRP A C 1
ATOM 1482 O O . TRP A 1 181 ? -7.392 -11.581 11.332 1.00 91.81 181 TRP A O 1
ATOM 1492 N N . GLU A 1 182 ? -9.098 -12.675 12.262 1.00 88.06 182 GLU A N 1
ATOM 1493 C CA . GLU A 1 182 ? -8.349 -13.892 12.600 1.00 88.06 182 GLU A CA 1
ATOM 1494 C C . GLU A 1 182 ? -7.659 -14.550 11.397 1.00 88.06 182 GLU A C 1
ATOM 1496 O O . GLU A 1 182 ? -6.577 -15.121 11.537 1.00 88.06 182 GLU A O 1
ATOM 1501 N N . SER A 1 183 ? -8.259 -14.434 10.213 1.00 86.94 183 SER A N 1
ATOM 1502 C CA . SER A 1 183 ? -7.725 -14.983 8.964 1.00 86.94 183 SER A CA 1
ATOM 1503 C C . SER A 1 183 ? -6.796 -14.025 8.213 1.00 86.94 183 SER A C 1
ATOM 1505 O O . SER A 1 183 ? -6.093 -14.456 7.298 1.00 86.94 183 SER A O 1
ATOM 1507 N N . LEU A 1 184 ? -6.776 -12.743 8.597 1.00 87.81 184 LEU A N 1
ATOM 1508 C CA . LEU A 1 184 ? -5.972 -11.714 7.952 1.00 87.81 184 LEU A CA 1
ATOM 1509 C C . LEU A 1 184 ? -4.480 -12.033 8.094 1.00 87.81 184 LEU A C 1
ATOM 1511 O O . LEU A 1 184 ? -3.935 -12.086 9.200 1.00 87.81 184 LEU A O 1
ATOM 1515 N N . VAL A 1 185 ? -3.811 -12.205 6.957 1.00 86.50 185 VAL A N 1
ATOM 1516 C CA . VAL A 1 185 ? -2.363 -12.412 6.903 1.00 86.50 185 VAL A CA 1
ATOM 1517 C C . VAL A 1 185 ? -1.682 -11.051 6.846 1.00 86.50 185 VAL A C 1
ATOM 1519 O O . VAL A 1 185 ? -1.848 -10.311 5.877 1.00 86.50 185 VAL A O 1
ATOM 1522 N N . VAL A 1 186 ? -0.905 -10.732 7.881 1.00 85.88 186 VAL A N 1
ATOM 1523 C CA . VAL A 1 186 ? -0.142 -9.481 7.984 1.00 85.88 186 VAL A CA 1
ATOM 1524 C C . VAL A 1 186 ? 1.343 -9.772 7.825 1.00 85.88 186 VAL A C 1
ATOM 1526 O O . VAL A 1 186 ? 1.854 -10.703 8.436 1.00 85.88 186 VAL A O 1
ATOM 1529 N N . VAL A 1 187 ? 2.036 -8.968 7.025 1.00 82.75 187 VAL A N 1
ATOM 1530 C CA . VAL A 1 187 ? 3.442 -9.115 6.668 1.00 82.75 187 VAL A CA 1
ATOM 1531 C C . VAL A 1 187 ? 4.250 -7.896 7.091 1.00 82.75 187 VAL A C 1
ATOM 1533 O O . VAL A 1 187 ? 3.922 -6.771 6.730 1.00 82.75 187 VAL A O 1
ATOM 1536 N N . ASN A 1 188 ? 5.347 -8.142 7.814 1.00 80.75 188 ASN A N 1
ATOM 1537 C CA . ASN A 1 188 ? 6.399 -7.155 8.045 1.00 80.75 188 ASN A CA 1
ATOM 1538 C C . ASN A 1 188 ? 7.259 -7.037 6.792 1.00 80.75 188 ASN A C 1
ATOM 1540 O O . ASN A 1 188 ? 8.072 -7.918 6.497 1.00 80.75 188 ASN A O 1
ATOM 1544 N N . PHE A 1 189 ? 7.096 -5.933 6.086 1.00 79.50 189 PHE A N 1
ATOM 1545 C CA . PHE A 1 189 ? 7.899 -5.578 4.935 1.00 79.50 189 PHE A CA 1
ATOM 1546 C C . PHE A 1 189 ? 9.062 -4.686 5.381 1.00 79.50 189 PHE A C 1
ATOM 1548 O O . PHE A 1 189 ? 8.853 -3.741 6.135 1.00 79.50 189 PHE A O 1
ATOM 1555 N N . HIS A 1 190 ? 10.284 -4.988 4.940 1.00 81.19 190 HIS A N 1
ATOM 1556 C CA . HIS A 1 190 ? 11.464 -4.177 5.244 1.00 81.19 190 HIS A CA 1
ATOM 1557 C C . HIS A 1 190 ? 12.040 -3.615 3.946 1.00 81.19 190 HIS A C 1
ATOM 1559 O O . HIS A 1 190 ? 12.405 -4.381 3.056 1.00 81.19 190 HIS A O 1
ATOM 1565 N N . MET A 1 191 ? 12.126 -2.291 3.839 1.00 69.38 191 MET A N 1
ATOM 1566 C CA . MET A 1 191 ? 12.764 -1.595 2.721 1.00 69.38 191 MET A CA 1
ATOM 1567 C C . MET A 1 191 ? 14.095 -0.994 3.167 1.00 69.38 191 MET A C 1
ATOM 1569 O O . MET A 1 191 ? 14.151 -0.406 4.245 1.00 69.38 191 MET A O 1
ATOM 1573 N N . PRO A 1 192 ? 15.172 -1.099 2.376 1.00 71.94 192 PRO A N 1
ATOM 1574 C CA . PRO A 1 192 ? 16.424 -0.425 2.699 1.00 71.94 192 PRO A CA 1
ATOM 1575 C C . PRO A 1 192 ? 16.232 1.098 2.691 1.00 71.94 192 PRO A C 1
ATOM 1577 O O . PRO A 1 192 ? 15.563 1.642 1.812 1.00 71.94 192 PRO A O 1
ATOM 1580 N N . LYS A 1 193 ? 16.821 1.798 3.668 1.00 71.94 193 LYS A N 1
ATOM 1581 C CA . LYS A 1 193 ? 16.866 3.269 3.671 1.00 71.94 193 LYS A CA 1
ATOM 1582 C C . LYS A 1 193 ? 18.023 3.761 2.803 1.00 71.94 193 LYS A C 1
ATOM 1584 O O . LYS A 1 193 ? 19.088 3.148 2.803 1.00 71.94 193 LYS A O 1
ATOM 1589 N N . MET A 1 194 ? 17.856 4.917 2.153 1.00 59.81 194 MET A N 1
ATOM 1590 C CA . MET A 1 194 ? 18.919 5.548 1.350 1.00 59.81 194 MET A CA 1
ATOM 1591 C C . MET A 1 194 ? 20.200 5.846 2.151 1.00 59.81 194 MET A C 1
ATOM 1593 O O . MET A 1 194 ? 21.286 5.790 1.588 1.00 59.81 194 MET A O 1
ATOM 1597 N N . TYR A 1 195 ? 20.094 6.103 3.460 1.00 70.00 195 TYR A N 1
ATOM 1598 C CA . TYR A 1 195 ? 21.224 6.462 4.333 1.00 70.00 195 TYR A CA 1
ATOM 1599 C C . TYR A 1 195 ? 21.609 5.362 5.341 1.00 70.00 195 TYR A C 1
ATOM 1601 O O . TYR A 1 195 ? 22.234 5.643 6.360 1.00 70.00 195 TYR A O 1
ATOM 1609 N N . GLY A 1 196 ? 21.235 4.106 5.075 1.00 60.88 196 GLY A N 1
ATOM 1610 C CA . GLY A 1 196 ? 21.492 2.974 5.970 1.00 60.88 196 GLY A CA 1
ATOM 1611 C C . GLY A 1 196 ? 20.344 2.672 6.945 1.00 60.88 196 GLY A C 1
ATOM 1612 O O . GLY A 1 196 ? 19.577 3.545 7.351 1.00 60.88 196 GLY A O 1
ATOM 1613 N N . GLY A 1 197 ? 20.205 1.390 7.298 1.00 73.56 197 GLY A N 1
ATOM 1614 C CA . GLY A 1 197 ? 19.072 0.851 8.061 1.00 73.56 197 GLY A CA 1
ATOM 1615 C C . GLY A 1 197 ? 17.916 0.362 7.177 1.00 73.56 197 GLY A C 1
ATOM 1616 O O . GLY A 1 197 ? 18.021 0.331 5.950 1.00 73.56 197 GLY A O 1
ATOM 1617 N N . ALA A 1 198 ? 16.801 -0.028 7.804 1.00 72.12 198 ALA A N 1
ATOM 1618 C CA . ALA A 1 198 ? 15.596 -0.490 7.112 1.00 72.12 198 ALA A CA 1
ATOM 1619 C C . ALA A 1 198 ? 14.340 0.262 7.590 1.00 72.12 198 ALA A C 1
ATOM 1621 O O . ALA A 1 198 ? 14.148 0.458 8.790 1.00 72.12 198 ALA A O 1
ATOM 1622 N N . PHE A 1 199 ? 13.489 0.693 6.656 1.00 74.31 199 PHE A N 1
ATOM 1623 C CA . PHE A 1 199 ? 12.098 1.064 6.913 1.00 74.31 199 PHE A CA 1
ATOM 1624 C C . PHE A 1 199 ? 11.281 -0.204 7.100 1.00 74.31 199 PHE A C 1
ATOM 1626 O O . PHE A 1 199 ? 11.305 -1.086 6.244 1.00 74.31 199 PHE A O 1
ATOM 1633 N N . LYS A 1 200 ? 10.562 -0.294 8.213 1.00 81.56 200 LYS A N 1
ATOM 1634 C CA . LYS A 1 200 ? 9.621 -1.376 8.469 1.00 81.56 200 LYS A CA 1
ATOM 1635 C C . LYS A 1 200 ? 8.220 -0.871 8.157 1.00 81.56 200 LYS A C 1
ATOM 1637 O O . LYS A 1 200 ? 7.851 0.205 8.597 1.00 81.56 200 LYS A O 1
ATOM 1642 N N . VAL A 1 201 ? 7.459 -1.662 7.419 1.00 83.75 201 VAL A N 1
ATOM 1643 C CA . VAL A 1 201 ? 6.078 -1.371 7.035 1.00 83.75 201 VAL A CA 1
ATOM 1644 C C . VAL A 1 201 ? 5.243 -2.610 7.312 1.00 83.75 201 VAL A C 1
ATOM 1646 O O . VAL A 1 201 ? 5.666 -3.724 6.994 1.00 83.75 201 VAL A O 1
ATOM 1649 N N . ILE A 1 202 ? 4.052 -2.438 7.881 1.00 86.69 202 ILE A N 1
ATOM 1650 C CA . ILE A 1 202 ? 3.095 -3.541 8.016 1.00 86.69 202 ILE A CA 1
ATOM 1651 C C . ILE A 1 202 ? 2.139 -3.545 6.828 1.00 86.69 202 ILE A C 1
ATOM 1653 O O . ILE A 1 202 ? 1.503 -2.539 6.511 1.00 86.69 202 ILE A O 1
ATOM 1657 N N . LYS A 1 203 ? 2.027 -4.694 6.159 1.00 89.00 203 LYS A N 1
ATOM 1658 C CA . LYS A 1 203 ? 1.120 -4.882 5.022 1.00 89.00 203 LYS A CA 1
ATOM 1659 C C . LYS A 1 203 ? 0.153 -6.033 5.260 1.00 89.00 203 LYS A C 1
ATOM 1661 O O . LYS A 1 203 ? 0.540 -7.050 5.813 1.00 89.00 203 LYS A O 1
ATOM 1666 N N . ALA A 1 204 ? -1.086 -5.907 4.814 1.00 89.25 204 ALA A N 1
ATOM 1667 C CA . ALA A 1 204 ? -2.075 -6.975 4.806 1.00 89.25 204 ALA A CA 1
ATOM 1668 C C . ALA A 1 204 ? -2.166 -7.622 3.425 1.00 89.25 204 ALA A C 1
ATOM 1670 O O . ALA A 1 204 ? -2.150 -6.936 2.403 1.00 89.25 204 ALA A O 1
ATOM 1671 N N . PHE A 1 205 ? -2.291 -8.944 3.396 1.00 87.56 205 PHE A N 1
ATOM 1672 C CA . PHE A 1 205 ? -2.562 -9.683 2.174 1.00 87.56 205 PHE A CA 1
ATOM 1673 C C . PHE A 1 205 ? -4.035 -9.578 1.792 1.00 87.56 205 PHE A C 1
ATOM 1675 O O . PHE A 1 205 ? -4.916 -9.885 2.600 1.00 87.56 205 PHE A O 1
ATOM 1682 N N . ARG A 1 206 ? -4.287 -9.198 0.542 1.00 86.06 206 ARG A N 1
ATOM 1683 C CA . ARG A 1 206 ? -5.613 -9.210 -0.054 1.00 86.06 206 ARG A CA 1
ATOM 1684 C C . ARG A 1 206 ? -5.879 -10.550 -0.755 1.00 86.06 206 ARG A C 1
ATOM 1686 O O . ARG A 1 206 ? -5.125 -10.915 -1.656 1.00 86.06 206 ARG A O 1
ATOM 1693 N N . PRO A 1 207 ? -6.972 -11.256 -0.417 1.00 84.38 207 PRO A N 1
ATOM 1694 C CA . PRO A 1 207 ? -7.328 -12.514 -1.068 1.00 84.38 207 PRO A CA 1
ATOM 1695 C C . PRO A 1 207 ? -7.702 -12.410 -2.554 1.00 84.38 207 PRO A C 1
ATOM 1697 O O . PRO A 1 207 ? -7.350 -13.318 -3.305 1.00 84.38 207 PRO A O 1
ATOM 1700 N N . SER A 1 208 ? -8.418 -11.364 -2.984 1.00 80.19 208 SER A N 1
ATOM 1701 C CA . SER A 1 208 ? -8.981 -11.306 -4.344 1.00 80.19 208 SER A CA 1
ATOM 1702 C C . SER A 1 208 ? -7.949 -11.088 -5.453 1.00 80.19 208 SER A C 1
ATOM 1704 O O . SER A 1 208 ? -8.058 -11.702 -6.512 1.00 80.19 208 SER A O 1
ATOM 1706 N N . ASP A 1 209 ? -6.941 -10.246 -5.221 1.00 76.44 209 ASP A N 1
ATOM 1707 C CA . ASP A 1 209 ? -5.915 -9.881 -6.211 1.00 76.44 209 ASP A CA 1
ATOM 1708 C C . ASP A 1 209 ? -4.501 -10.361 -5.832 1.00 76.44 209 ASP A C 1
ATOM 1710 O O . ASP A 1 209 ? -3.549 -10.127 -6.580 1.00 76.44 209 ASP A O 1
ATOM 1714 N N . LEU A 1 210 ? -4.365 -11.043 -4.687 1.00 81.38 210 LEU A N 1
ATOM 1715 C CA . LEU A 1 210 ? -3.103 -11.529 -4.119 1.00 81.38 210 LEU A CA 1
ATOM 1716 C C . LEU A 1 210 ? -2.068 -10.414 -3.873 1.00 81.38 210 LEU A C 1
ATOM 1718 O O . LEU A 1 210 ? -0.860 -10.675 -3.856 1.00 81.38 210 LEU A O 1
ATOM 1722 N N . ARG A 1 211 ? -2.513 -9.164 -3.696 1.00 80.75 211 ARG A N 1
ATOM 1723 C CA . ARG A 1 211 ? -1.638 -8.007 -3.456 1.00 80.75 211 ARG A CA 1
ATOM 1724 C C . ARG A 1 211 ? -1.505 -7.680 -1.973 1.00 80.75 211 ARG A C 1
ATOM 1726 O O . ARG A 1 211 ? -2.282 -8.116 -1.128 1.00 80.75 211 ARG A O 1
ATOM 1733 N N . LEU A 1 212 ? -0.489 -6.879 -1.662 1.00 84.56 212 LEU A N 1
ATOM 1734 C CA . LEU A 1 212 ? -0.219 -6.375 -0.320 1.00 84.56 212 LEU A CA 1
ATOM 1735 C C . LEU A 1 212 ? -0.704 -4.930 -0.183 1.00 84.56 212 LEU A C 1
ATOM 1737 O O . LEU A 1 212 ? -0.336 -4.068 -0.980 1.00 84.56 212 LEU A O 1
ATOM 1741 N N . ILE A 1 213 ? -1.481 -4.667 0.861 1.00 86.19 213 ILE A N 1
ATOM 1742 C CA . ILE A 1 213 ? -2.009 -3.346 1.211 1.00 86.19 213 ILE A CA 1
ATOM 1743 C C . ILE A 1 213 ? -1.270 -2.846 2.435 1.00 86.19 213 ILE A C 1
ATOM 1745 O O . ILE A 1 213 ? -1.219 -3.536 3.447 1.00 86.19 213 ILE A O 1
ATOM 1749 N N . THR A 1 214 ? -0.710 -1.649 2.362 1.00 87.50 214 THR A N 1
ATOM 1750 C CA . THR A 1 214 ? -0.111 -0.994 3.523 1.00 87.50 214 THR A CA 1
ATOM 1751 C C . THR A 1 214 ? -1.174 -0.724 4.592 1.00 87.50 214 THR A C 1
ATOM 1753 O O . THR A 1 214 ? -2.180 -0.081 4.305 1.00 87.50 214 THR A O 1
ATOM 1756 N N . LEU A 1 215 ? -0.937 -1.210 5.814 1.00 87.31 215 LEU A N 1
ATOM 1757 C CA . LEU A 1 215 ? -1.743 -0.871 6.990 1.00 87.31 215 LEU A CA 1
ATOM 1758 C C . LEU A 1 215 ? -1.193 0.373 7.696 1.00 87.31 215 LEU A C 1
ATOM 1760 O O . LEU A 1 215 ? -1.960 1.260 8.048 1.00 87.31 215 LEU A O 1
ATOM 1764 N N . ASN A 1 216 ? 0.126 0.426 7.904 1.00 85.69 216 ASN A N 1
ATOM 1765 C CA . ASN A 1 216 ? 0.815 1.541 8.549 1.00 85.69 216 ASN A CA 1
ATOM 1766 C C . ASN A 1 216 ? 2.315 1.530 8.193 1.00 85.69 216 ASN A C 1
ATOM 1768 O O . ASN A 1 216 ? 2.926 0.454 8.123 1.00 85.69 216 ASN A O 1
ATOM 1772 N N . GLU A 1 217 ? 2.887 2.714 7.973 1.00 81.44 217 GLU A N 1
ATOM 1773 C CA . GLU A 1 217 ? 4.307 2.908 7.631 1.00 81.44 217 GLU A CA 1
ATOM 1774 C C . GLU A 1 217 ? 5.083 3.639 8.731 1.00 81.44 217 GLU A C 1
ATOM 1776 O O . GLU A 1 217 ? 6.260 3.345 8.935 1.00 81.44 217 GLU A O 1
ATOM 1781 N N . ASP A 1 218 ? 4.423 4.544 9.457 1.00 79.69 218 ASP A N 1
ATOM 1782 C CA . ASP A 1 218 ? 5.062 5.440 10.424 1.00 79.69 218 ASP A CA 1
ATOM 1783 C C . ASP A 1 218 ? 5.443 4.719 11.723 1.00 79.69 218 ASP A C 1
ATOM 1785 O O . ASP A 1 218 ? 6.574 4.825 12.202 1.00 79.69 218 ASP A O 1
ATOM 1789 N N . PHE A 1 219 ? 4.513 3.927 12.262 1.00 82.25 219 PHE A N 1
ATOM 1790 C CA . PHE A 1 219 ? 4.637 3.250 13.554 1.00 82.25 219 PHE A CA 1
ATOM 1791 C C . PHE A 1 219 ? 4.162 1.794 13.449 1.00 82.25 219 PHE A C 1
ATOM 1793 O O . PHE A 1 219 ? 3.136 1.422 14.015 1.00 82.25 219 PHE A O 1
ATOM 1800 N N . PRO A 1 220 ? 4.863 0.929 12.694 1.00 82.06 220 PRO A N 1
ATOM 1801 C CA . PRO A 1 220 ? 4.368 -0.403 12.342 1.00 82.06 220 PRO A CA 1
ATOM 1802 C C . PRO A 1 220 ? 4.116 -1.317 13.551 1.00 82.06 220 PRO A C 1
ATOM 1804 O O . PRO A 1 220 ? 3.181 -2.118 13.528 1.00 82.06 220 PRO A O 1
ATOM 1807 N N . ASP A 1 221 ? 4.941 -1.227 14.597 1.00 81.56 221 ASP A N 1
ATOM 1808 C CA . ASP A 1 221 ? 4.816 -2.074 15.791 1.00 81.56 221 ASP A CA 1
ATOM 1809 C C . ASP A 1 221 ? 3.699 -1.583 16.717 1.00 81.56 221 ASP A C 1
ATOM 1811 O O . ASP A 1 221 ? 2.882 -2.374 17.197 1.00 81.56 221 ASP A O 1
ATOM 1815 N N . GLU A 1 222 ? 3.639 -0.273 16.936 1.00 82.75 222 GLU A N 1
ATOM 1816 C CA . GLU A 1 222 ? 2.615 0.395 17.731 1.00 82.75 222 GLU A CA 1
ATOM 1817 C C . GLU A 1 222 ? 1.245 0.263 17.055 1.00 82.75 222 GLU A C 1
ATOM 1819 O O . GLU A 1 222 ? 0.272 -0.114 17.708 1.00 82.75 222 GLU A O 1
ATOM 1824 N N . ALA A 1 223 ? 1.181 0.443 15.733 1.00 85.62 223 ALA A N 1
ATOM 1825 C CA . ALA A 1 223 ? -0.037 0.273 14.955 1.00 85.62 223 ALA A CA 1
ATOM 1826 C C . ALA A 1 223 ? -0.555 -1.163 15.000 1.00 85.62 223 ALA A C 1
ATOM 1828 O O . ALA A 1 223 ? -1.746 -1.396 15.199 1.00 85.62 223 ALA A O 1
ATOM 1829 N N . MET A 1 224 ? 0.325 -2.159 14.885 1.00 86.88 224 MET A N 1
ATOM 1830 C CA . MET A 1 224 ? -0.102 -3.553 14.978 1.00 86.88 224 MET A CA 1
ATOM 1831 C C . MET A 1 224 ? -0.583 -3.923 16.389 1.00 86.88 224 MET A C 1
ATOM 1833 O O . MET A 1 224 ? -1.540 -4.696 16.530 1.00 86.88 224 MET A O 1
ATOM 1837 N N . ALA A 1 225 ? 0.052 -3.376 17.432 1.00 84.00 225 ALA A N 1
ATOM 1838 C CA . ALA A 1 225 ? -0.409 -3.522 18.810 1.00 84.00 225 ALA A CA 1
ATOM 1839 C C . ALA A 1 225 ? -1.789 -2.876 19.004 1.00 84.00 225 ALA A C 1
ATOM 1841 O O . ALA A 1 225 ? -2.685 -3.530 19.542 1.00 84.00 225 ALA A O 1
ATOM 1842 N N . PHE A 1 226 ? -1.975 -1.661 18.484 1.00 88.25 226 PHE A N 1
ATOM 1843 C CA . PHE A 1 226 ? -3.247 -0.946 18.478 1.00 88.25 226 PHE A CA 1
ATOM 1844 C C . PHE A 1 226 ? -4.343 -1.751 17.776 1.00 88.25 226 PHE A C 1
ATOM 1846 O O . PHE A 1 226 ? -5.345 -2.080 18.403 1.00 88.25 226 PHE A O 1
ATOM 1853 N N . TYR A 1 227 ? -4.143 -2.166 16.519 1.00 90.19 227 TYR A N 1
ATOM 1854 C CA . TYR A 1 227 ? -5.150 -2.934 15.774 1.00 90.19 227 TYR A CA 1
ATOM 1855 C C . TYR A 1 227 ? -5.480 -4.260 16.463 1.00 90.19 227 TYR A C 1
ATOM 1857 O O . TYR A 1 227 ? -6.635 -4.675 16.498 1.00 90.19 227 TYR A O 1
ATOM 1865 N N . SER A 1 228 ? -4.482 -4.926 17.051 1.00 88.50 228 SER A N 1
ATOM 1866 C CA . SER A 1 228 ? -4.705 -6.161 17.813 1.00 88.50 228 SER A CA 1
ATOM 1867 C C . SER A 1 228 ? -5.493 -5.933 19.095 1.00 88.50 228 SER A C 1
ATOM 1869 O O . SER A 1 228 ? -6.268 -6.807 19.468 1.00 88.50 228 SER A O 1
ATOM 1871 N N . TRP A 1 229 ? -5.300 -4.797 19.764 1.00 89.00 229 TRP A N 1
ATOM 1872 C CA . TRP A 1 229 ? -6.080 -4.412 20.935 1.00 89.00 229 TRP A CA 1
ATOM 1873 C C . TRP A 1 229 ? -7.509 -4.027 20.549 1.00 89.00 229 TRP A C 1
ATOM 1875 O O . TRP A 1 229 ? -8.464 -4.563 21.101 1.00 89.00 229 TRP A O 1
ATOM 1885 N N . TYR A 1 230 ? -7.650 -3.151 19.556 1.00 91.06 230 TYR A N 1
ATOM 1886 C CA . TYR A 1 230 ? -8.932 -2.654 19.074 1.00 91.06 230 TYR A CA 1
ATOM 1887 C C . TYR A 1 230 ? -9.815 -3.774 18.507 1.00 91.06 230 TYR A C 1
ATOM 1889 O O . TYR A 1 230 ? -11.010 -3.803 18.768 1.00 91.06 230 TYR A O 1
ATOM 1897 N N . MET A 1 231 ? -9.252 -4.743 17.786 1.00 91.94 231 MET A N 1
ATOM 1898 C CA . MET A 1 231 ? -10.033 -5.860 17.234 1.00 91.94 231 MET A CA 1
ATOM 1899 C C . MET A 1 231 ? -10.345 -6.965 18.255 1.00 91.94 231 MET A C 1
ATOM 1901 O O . MET A 1 231 ? -11.118 -7.875 17.954 1.00 91.94 231 MET A O 1
ATOM 1905 N N . ASP A 1 232 ? -9.755 -6.921 19.451 1.00 89.75 232 ASP A N 1
ATOM 1906 C CA . ASP A 1 232 ? -10.035 -7.878 20.519 1.00 89.75 232 ASP A CA 1
ATOM 1907 C C . ASP A 1 232 ? -11.246 -7.422 21.344 1.00 89.75 232 ASP A C 1
ATOM 1909 O O . ASP A 1 232 ? -11.151 -6.563 22.220 1.00 89.75 232 ASP A O 1
ATOM 1913 N N . ARG A 1 233 ? -12.401 -8.033 21.061 1.00 87.81 233 ARG A N 1
ATOM 1914 C CA . ARG A 1 233 ? -13.684 -7.738 21.722 1.00 87.81 233 ARG A CA 1
ATOM 1915 C C . ARG A 1 233 ? -13.685 -8.021 23.227 1.00 87.81 233 ARG A C 1
ATOM 1917 O O . ARG A 1 233 ? -14.555 -7.515 23.921 1.00 87.81 233 ARG A O 1
ATOM 1924 N N . SER A 1 234 ? -12.740 -8.813 23.739 1.00 86.50 234 SER A N 1
ATOM 1925 C CA . SER A 1 234 ? -12.646 -9.088 25.180 1.00 86.50 234 SER A CA 1
ATOM 1926 C C . SER A 1 234 ? -12.003 -7.946 25.973 1.00 86.50 234 SER A C 1
ATOM 1928 O O . SER A 1 234 ? -12.114 -7.896 27.198 1.00 86.50 234 SER A O 1
ATOM 1930 N N . LYS A 1 235 ? -11.320 -7.024 25.290 1.00 86.62 235 LYS A N 1
ATOM 1931 C CA . LYS A 1 235 ? -10.546 -5.954 25.918 1.00 86.62 235 LYS A CA 1
ATOM 1932 C C . LYS A 1 235 ? -11.283 -4.621 25.924 1.00 86.62 235 LYS A C 1
ATOM 1934 O O . LYS A 1 235 ? -12.110 -4.386 25.045 1.00 86.62 235 LYS A O 1
ATOM 1939 N N . PRO A 1 236 ? -10.866 -3.709 26.823 1.00 89.50 236 PRO A N 1
ATOM 1940 C CA . PRO A 1 236 ? -10.683 -2.295 26.584 1.00 89.50 236 PRO A CA 1
ATOM 1941 C C . PRO A 1 236 ? -11.022 -1.738 25.208 1.00 89.50 236 PRO A C 1
ATOM 1943 O O . PRO A 1 236 ? -10.393 -2.227 24.264 1.00 89.50 236 PRO A O 1
ATOM 1946 N N . LEU A 1 237 ? -11.758 -0.634 25.063 1.00 90.38 237 LEU A N 1
ATOM 1947 C CA . LEU A 1 237 ? -11.321 0.291 24.009 1.00 90.38 237 LEU A CA 1
ATOM 1948 C C . LEU A 1 237 ? -9.870 0.727 24.312 1.00 90.38 237 LEU A C 1
ATOM 1950 O O . LEU A 1 237 ? -9.465 0.718 25.483 1.00 90.38 237 LEU A O 1
ATOM 1954 N N . PRO A 1 238 ? -9.046 1.013 23.288 1.00 89.44 238 PRO A N 1
ATOM 1955 C CA . PRO A 1 238 ? -7.714 1.568 23.499 1.00 89.44 238 PRO A CA 1
ATOM 1956 C C . PRO A 1 238 ? -7.770 2.828 24.380 1.00 89.44 238 PRO A C 1
ATOM 1958 O O . PRO A 1 238 ? -8.765 3.548 24.324 1.00 89.44 238 PRO A O 1
ATOM 1961 N N . PRO A 1 239 ? -6.729 3.105 25.184 1.00 86.44 239 PRO A N 1
ATOM 1962 C CA . PRO A 1 239 ? -6.703 4.217 26.134 1.00 86.44 239 PRO A CA 1
ATOM 1963 C C . PRO A 1 239 ? -6.607 5.620 25.496 1.00 86.44 239 PRO A C 1
ATOM 1965 O O . PRO A 1 239 ? -6.267 6.554 26.214 1.00 86.44 239 PRO A O 1
ATOM 1968 N N . ASP A 1 240 ? -6.908 5.763 24.207 1.00 87.25 240 ASP A N 1
ATOM 1969 C CA . ASP A 1 240 ? -6.811 7.005 23.432 1.00 87.25 240 ASP A CA 1
ATOM 1970 C C . ASP A 1 240 ? -8.012 7.916 23.715 1.00 87.25 240 ASP A C 1
ATOM 1972 O O . ASP A 1 240 ? -9.137 7.428 23.893 1.00 87.25 240 ASP A O 1
ATOM 1976 N N . GLU A 1 241 ? -7.784 9.230 23.708 1.00 88.94 241 GLU A N 1
ATOM 1977 C CA . GLU A 1 241 ? -8.811 10.239 24.028 1.00 88.94 241 GLU A CA 1
ATOM 1978 C C . GLU A 1 241 ? -9.967 10.195 23.021 1.00 88.94 241 GLU A C 1
AT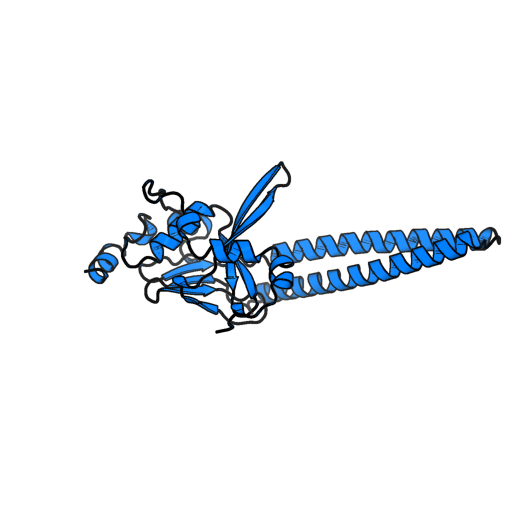OM 1980 O O . GLU A 1 241 ? -11.139 10.353 23.374 1.00 88.94 241 GLU A O 1
ATOM 1985 N N . VAL A 1 242 ? -9.657 9.857 21.765 1.00 88.62 242 VAL A N 1
ATOM 1986 C CA . VAL A 1 242 ? -10.629 9.580 20.699 1.00 88.62 242 VAL A CA 1
ATOM 1987 C C . VAL A 1 242 ? -11.768 8.644 21.126 1.00 88.62 242 VAL A C 1
ATOM 1989 O O . VAL A 1 242 ? -12.886 8.789 20.622 1.00 88.62 242 VAL A O 1
ATOM 1992 N N . PHE A 1 243 ? -11.500 7.673 22.004 1.00 91.00 243 PHE A N 1
ATOM 1993 C CA . PHE A 1 243 ? -12.478 6.661 22.407 1.00 91.00 243 PHE A CA 1
ATOM 1994 C C . PHE A 1 243 ? -13.236 7.003 23.690 1.00 91.00 243 PHE A C 1
ATOM 1996 O O . PHE A 1 243 ? -14.201 6.301 24.006 1.00 91.00 243 PHE A O 1
ATOM 2003 N N . ASP A 1 244 ? -12.849 8.058 24.409 1.00 90.69 244 ASP A N 1
ATOM 2004 C CA . ASP A 1 244 ? -13.449 8.449 25.691 1.00 90.69 244 ASP A CA 1
ATOM 2005 C C . ASP A 1 244 ? -14.979 8.564 25.650 1.00 90.69 244 ASP A C 1
ATOM 2007 O O . ASP A 1 244 ? -15.625 7.973 26.521 1.00 90.69 244 ASP A O 1
ATOM 2011 N N . PRO A 1 245 ? -15.599 9.174 24.616 1.00 92.38 245 PRO A N 1
ATOM 2012 C CA . PRO A 1 245 ? -17.058 9.280 24.526 1.00 92.38 245 PRO A CA 1
ATOM 2013 C C . PRO A 1 245 ? -17.787 7.937 24.408 1.00 92.38 245 PRO A C 1
ATOM 2015 O O . PRO A 1 245 ? -19.007 7.878 24.563 1.00 92.38 245 PRO A O 1
ATOM 2018 N N . TYR A 1 246 ? -17.070 6.859 24.086 1.00 92.38 246 TYR A N 1
ATOM 2019 C CA . TYR A 1 246 ? -17.659 5.554 23.821 1.00 92.38 246 TYR A CA 1
ATOM 2020 C C . TYR A 1 246 ? -17.279 4.476 24.839 1.00 92.38 246 TYR A C 1
ATOM 2022 O O . TYR A 1 246 ? -17.739 3.340 24.705 1.00 92.38 246 TYR A O 1
ATOM 2030 N N . ARG A 1 247 ? -16.466 4.797 25.855 1.00 89.75 247 ARG A N 1
ATOM 2031 C CA . ARG A 1 247 ? -15.997 3.810 26.843 1.00 89.75 247 ARG A CA 1
ATOM 2032 C C . ARG A 1 247 ? -17.144 3.192 27.634 1.00 89.75 247 ARG A C 1
ATOM 2034 O O . ARG A 1 247 ? -17.226 1.970 27.681 1.00 89.75 247 ARG A O 1
ATOM 2041 N N . GLU A 1 248 ? -18.052 4.013 28.158 1.00 90.75 248 GLU A N 1
ATOM 2042 C CA . GLU A 1 248 ? -19.221 3.544 28.920 1.00 90.75 248 GLU A CA 1
ATOM 2043 C C . GLU A 1 248 ? -20.085 2.596 28.077 1.00 90.75 248 GLU A C 1
ATOM 2045 O O . GLU A 1 248 ? -20.397 1.482 28.488 1.00 90.75 248 GLU A O 1
ATOM 2050 N N . ARG A 1 249 ? -20.371 2.982 26.828 1.00 89.62 249 ARG A N 1
ATOM 2051 C CA . ARG A 1 249 ? -21.141 2.156 25.887 1.00 89.62 249 ARG A CA 1
ATOM 2052 C C . ARG A 1 249 ? -20.432 0.845 25.540 1.00 89.62 249 ARG A C 1
ATOM 2054 O O . ARG A 1 249 ? -21.080 -0.173 25.297 1.00 89.62 249 ARG A O 1
ATOM 2061 N N . ASP A 1 250 ? -19.105 0.852 25.445 1.00 89.19 250 ASP A N 1
ATOM 2062 C CA . ASP A 1 250 ? -18.342 -0.368 25.186 1.00 89.19 250 ASP A CA 1
ATOM 2063 C C . ASP A 1 250 ? -18.284 -1.285 26.412 1.00 89.19 250 ASP A C 1
ATOM 2065 O O . ASP A 1 250 ? -18.291 -2.502 26.248 1.00 89.19 250 ASP A O 1
ATOM 2069 N N . GLU A 1 251 ? -18.261 -0.725 27.622 1.00 88.50 251 GLU A N 1
ATOM 2070 C CA . GLU A 1 251 ? -18.372 -1.477 28.875 1.00 88.50 251 GLU A CA 1
ATOM 2071 C C . GLU A 1 251 ? -19.747 -2.134 29.011 1.00 88.50 251 GLU A C 1
ATOM 2073 O O . GLU A 1 251 ? -19.813 -3.343 29.222 1.00 88.50 251 GLU A O 1
ATOM 2078 N N . GLU A 1 252 ? -20.831 -1.391 28.774 1.00 88.25 252 GLU A N 1
ATOM 2079 C CA . GLU A 1 252 ? -22.203 -1.922 28.793 1.00 88.25 252 GLU A CA 1
ATOM 2080 C C . GLU A 1 252 ? -22.409 -3.085 27.816 1.00 88.25 252 GLU A C 1
ATOM 2082 O O . GLU A 1 252 ? -23.145 -4.017 28.115 1.00 88.25 252 GLU A O 1
ATOM 2087 N N . ARG A 1 253 ? -21.753 -3.060 26.649 1.00 82.88 253 ARG A N 1
ATOM 2088 C CA . ARG A 1 253 ? -21.840 -4.150 25.659 1.00 82.88 253 ARG A CA 1
ATOM 2089 C C . ARG A 1 253 ? -21.004 -5.378 26.012 1.00 82.88 253 ARG A C 1
ATOM 2091 O O . ARG A 1 253 ? -21.197 -6.426 25.394 1.00 82.88 253 ARG A O 1
ATOM 2098 N N . ARG A 1 254 ? -20.021 -5.230 26.902 1.00 79.38 254 ARG A N 1
ATOM 2099 C CA . ARG A 1 254 ? -19.134 -6.317 27.342 1.00 79.38 254 ARG A CA 1
ATOM 2100 C C . ARG A 1 254 ? -19.656 -7.034 28.591 1.00 79.38 254 ARG A C 1
ATOM 2102 O O . ARG A 1 254 ? -19.221 -8.163 28.826 1.00 79.38 254 ARG A O 1
ATOM 2109 N N . LEU A 1 255 ? -20.523 -6.380 29.365 1.00 77.94 255 LEU A N 1
ATOM 2110 C CA . LEU A 1 255 ? -21.264 -6.951 30.495 1.00 77.94 255 LEU A CA 1
ATOM 2111 C C . LEU A 1 255 ? -22.394 -7.874 30.015 1.00 77.94 255 LEU A C 1
ATOM 2113 O O . LEU A 1 255 ? -22.600 -8.907 30.690 1.00 77.94 255 LEU A O 1
#

Radius of gyration: 25.69 Å; chains: 1; bounding box: 59×46×77 Å